Protein AF-A0A409VUC3-F1 (afdb_monomer_lite)

Structure (mmCIF, N/CA/C/O backbone):
data_AF-A0A409VUC3-F1
#
_entry.id   AF-A0A409VUC3-F1
#
loop_
_atom_site.group_PDB
_atom_site.id
_atom_site.type_symbol
_atom_site.label_atom_id
_atom_site.label_alt_id
_atom_site.label_comp_id
_atom_site.label_asym_id
_atom_site.label_entity_id
_atom_site.label_seq_id
_atom_site.pdbx_PDB_ins_code
_atom_site.Cartn_x
_atom_site.Cartn_y
_atom_site.Cartn_z
_atom_site.occupancy
_atom_site.B_iso_or_equiv
_atom_site.auth_seq_id
_atom_site.auth_comp_id
_atom_site.auth_asym_id
_atom_site.auth_atom_id
_atom_site.pdbx_PDB_model_num
ATOM 1 N N . MET A 1 1 ? 26.037 -13.472 -16.797 1.00 54.34 1 MET A N 1
ATOM 2 C CA . MET A 1 1 ? 25.655 -12.038 -16.886 1.00 54.34 1 MET A CA 1
ATOM 3 C C . MET A 1 1 ? 24.786 -11.543 -15.715 1.00 54.34 1 MET A C 1
ATOM 5 O O . MET A 1 1 ? 24.907 -10.388 -15.338 1.00 54.34 1 MET A O 1
ATOM 9 N N . VAL A 1 2 ? 23.912 -12.368 -15.113 1.00 54.53 2 VAL A N 1
ATOM 10 C CA . VAL A 1 2 ? 22.858 -11.891 -14.179 1.00 54.53 2 VAL A CA 1
ATOM 11 C C . VAL A 1 2 ? 23.370 -11.424 -12.802 1.00 54.53 2 VAL A C 1
ATOM 13 O O . VAL A 1 2 ? 22.769 -10.539 -12.194 1.00 54.53 2 VAL A O 1
ATOM 16 N N . THR A 1 3 ? 24.484 -11.974 -12.313 1.00 58.22 3 THR A N 1
ATOM 17 C CA . THR A 1 3 ? 25.079 -11.634 -11.003 1.00 58.22 3 THR A CA 1
ATOM 18 C C . THR A 1 3 ? 26.053 -10.454 -11.072 1.00 58.22 3 THR A C 1
ATOM 20 O O . THR A 1 3 ? 26.161 -9.680 -10.122 1.00 58.22 3 THR A O 1
ATOM 23 N N . SER A 1 4 ? 26.706 -10.258 -12.220 1.00 66.38 4 SER A N 1
ATOM 24 C CA . SER A 1 4 ? 27.734 -9.234 -12.447 1.00 66.38 4 SER A CA 1
ATOM 25 C C . SER A 1 4 ? 27.198 -7.806 -12.282 1.00 66.38 4 SER A C 1
ATOM 27 O O . SER A 1 4 ? 27.890 -6.935 -11.761 1.00 66.38 4 SER A O 1
ATOM 29 N N . ASN A 1 5 ? 25.942 -7.567 -12.672 1.00 65.19 5 ASN A N 1
ATOM 30 C CA . ASN A 1 5 ? 25.347 -6.225 -12.698 1.00 65.19 5 ASN A CA 1
ATOM 31 C C . ASN A 1 5 ? 25.160 -5.608 -11.307 1.00 65.19 5 ASN A C 1
ATOM 33 O O . ASN A 1 5 ? 25.128 -4.386 -11.192 1.00 65.19 5 ASN A O 1
ATOM 37 N N . LEU A 1 6 ? 25.042 -6.431 -10.260 1.00 73.38 6 LEU A N 1
ATOM 38 C CA . LEU A 1 6 ? 24.938 -5.926 -8.891 1.00 73.38 6 LEU A CA 1
ATOM 39 C C . LEU A 1 6 ? 26.272 -5.320 -8.431 1.00 73.38 6 LEU A C 1
ATOM 41 O O . LEU A 1 6 ? 26.293 -4.234 -7.859 1.00 73.38 6 LEU A O 1
ATOM 45 N N . HIS A 1 7 ? 27.379 -6.002 -8.729 1.00 81.38 7 HIS A N 1
ATOM 46 C CA . HIS A 1 7 ? 28.722 -5.603 -8.302 1.00 81.38 7 HIS A CA 1
ATOM 47 C C . HIS A 1 7 ? 29.383 -4.587 -9.245 1.00 81.38 7 HIS A C 1
ATOM 49 O O . HIS A 1 7 ? 30.308 -3.891 -8.842 1.00 81.38 7 HIS A O 1
ATOM 55 N N . ALA A 1 8 ? 28.883 -4.457 -10.477 1.00 87.69 8 ALA A N 1
ATOM 56 C CA . ALA A 1 8 ? 29.378 -3.520 -11.486 1.00 87.69 8 ALA A CA 1
ATOM 57 C C . ALA A 1 8 ? 28.377 -2.391 -11.812 1.00 87.69 8 ALA A C 1
ATOM 59 O O . ALA A 1 8 ? 28.415 -1.822 -12.905 1.00 87.69 8 ALA A O 1
ATOM 60 N N . SER A 1 9 ? 27.475 -2.050 -10.884 1.00 91.38 9 SER A N 1
ATOM 61 C CA . SER A 1 9 ? 26.418 -1.049 -11.106 1.00 91.38 9 SER A CA 1
ATOM 62 C C . SER A 1 9 ? 26.966 0.308 -11.573 1.00 91.38 9 SER A C 1
ATOM 64 O O . SER A 1 9 ? 26.416 0.912 -12.496 1.00 91.38 9 SER A O 1
ATOM 66 N N . TYR A 1 10 ? 28.091 0.758 -11.006 1.00 92.06 10 TYR A N 1
ATOM 67 C CA . TYR A 1 10 ? 28.770 1.993 -11.413 1.00 92.06 10 TYR A CA 1
ATOM 68 C C . TYR A 1 10 ? 29.261 1.938 -12.866 1.00 92.06 10 TYR A C 1
ATOM 70 O O . TYR A 1 10 ? 29.021 2.871 -13.630 1.00 92.06 10 TYR A O 1
ATOM 78 N N . ALA A 1 11 ? 29.888 0.831 -13.276 1.00 92.38 11 ALA A N 1
ATOM 79 C CA . ALA A 1 11 ? 30.391 0.654 -14.638 1.00 92.38 11 ALA A CA 1
ATOM 80 C C . ALA A 1 11 ? 29.248 0.615 -15.668 1.00 92.38 11 ALA A C 1
ATOM 82 O O . ALA A 1 11 ? 29.328 1.261 -16.711 1.00 92.38 11 ALA A O 1
ATOM 83 N N . PHE A 1 12 ? 28.142 -0.065 -15.344 1.00 90.88 12 PHE A N 1
ATOM 84 C CA . PHE A 1 12 ? 26.945 -0.088 -16.191 1.00 90.88 12 PHE A CA 1
ATOM 85 C C . PHE A 1 12 ? 26.339 1.306 -16.385 1.00 90.88 12 PHE A C 1
ATOM 87 O O . PHE A 1 12 ? 25.942 1.652 -17.496 1.00 90.88 12 PHE A O 1
ATOM 94 N N . LYS A 1 13 ? 26.299 2.128 -15.329 1.00 92.88 13 LYS A N 1
ATOM 95 C CA . LYS A 1 13 ? 25.816 3.516 -15.414 1.00 92.88 13 LYS A CA 1
ATOM 96 C C . LYS A 1 13 ? 26.782 4.436 -16.152 1.00 92.88 13 LYS A C 1
ATOM 98 O O . LYS A 1 13 ? 26.336 5.302 -16.901 1.00 92.88 13 LYS A O 1
ATOM 103 N N . ALA A 1 14 ? 28.088 4.225 -15.989 1.00 95.06 14 ALA A N 1
ATOM 104 C CA . ALA A 1 14 ? 29.117 4.954 -16.725 1.00 95.06 14 ALA A CA 1
ATOM 105 C C . ALA A 1 14 ? 29.062 4.683 -18.239 1.00 95.06 14 ALA A C 1
ATOM 107 O O . ALA A 1 14 ? 29.566 5.488 -19.021 1.00 95.06 14 ALA A O 1
ATOM 108 N N . TYR A 1 15 ? 28.410 3.594 -18.665 1.00 95.88 15 TYR A N 1
ATOM 109 C CA . TYR A 1 15 ? 28.262 3.224 -20.068 1.00 95.88 15 TYR A CA 1
ATOM 110 C C . TYR A 1 15 ? 26.785 3.200 -20.520 1.00 95.88 15 TYR A C 1
ATOM 112 O O . TYR A 1 15 ? 26.156 2.140 -20.558 1.00 95.88 15 TYR A O 1
ATOM 120 N N . PRO A 1 16 ? 26.210 4.339 -20.969 1.00 95.19 16 PRO A N 1
ATOM 121 C CA . PRO A 1 16 ? 24.797 4.448 -21.366 1.00 95.19 16 PRO A CA 1
ATOM 122 C C . PRO A 1 16 ? 24.330 3.445 -22.432 1.00 95.19 16 PRO A C 1
ATOM 124 O O . PRO A 1 16 ? 23.138 3.131 -22.528 1.00 95.19 16 PRO A O 1
ATOM 127 N N . SER A 1 17 ? 25.255 2.937 -23.252 1.00 96.31 17 SER A N 1
ATOM 128 C CA . SER A 1 17 ? 24.956 1.894 -24.235 1.00 96.31 17 SER A CA 1
ATOM 129 C C . SER A 1 17 ? 24.591 0.560 -23.573 1.00 96.31 17 SER A C 1
ATOM 131 O O . SER A 1 17 ? 23.724 -0.120 -24.110 1.00 96.31 17 SER A O 1
ATOM 133 N N . ALA A 1 18 ? 25.143 0.215 -22.402 1.00 95.56 18 ALA A N 1
ATOM 134 C CA . ALA A 1 18 ? 24.748 -0.988 -21.662 1.00 95.56 18 ALA A CA 1
ATOM 135 C C . ALA A 1 18 ? 23.299 -0.895 -21.163 1.00 95.56 18 ALA A C 1
ATOM 137 O O . ALA A 1 18 ? 22.519 -1.822 -21.367 1.00 95.56 18 ALA A O 1
ATOM 138 N N . LEU A 1 19 ? 22.896 0.245 -20.589 1.00 95.94 19 LEU A N 1
ATOM 139 C CA . LEU A 1 19 ? 21.501 0.470 -20.184 1.00 95.94 19 LEU A CA 1
ATOM 140 C C . LEU A 1 19 ? 20.554 0.427 -21.388 1.00 95.94 19 LEU A C 1
ATOM 142 O O . LEU A 1 19 ? 19.496 -0.194 -21.342 1.00 95.94 19 LEU A O 1
ATOM 146 N N . SER A 1 20 ? 20.963 1.035 -22.499 1.00 97.31 20 SER A N 1
ATOM 147 C CA . SER A 1 20 ? 20.192 1.008 -23.745 1.00 97.31 20 SER A CA 1
ATOM 148 C C . SER A 1 20 ? 20.077 -0.417 -24.310 1.00 97.31 20 SER A C 1
ATOM 150 O O . SER A 1 20 ? 19.017 -0.795 -24.802 1.00 97.31 20 SER A O 1
ATOM 152 N N . PHE A 1 21 ? 21.122 -1.241 -24.197 1.00 96.69 21 PHE A N 1
ATOM 153 C CA . PHE A 1 21 ? 21.089 -2.654 -24.578 1.00 96.69 21 PHE A CA 1
ATOM 154 C C . PHE A 1 21 ? 20.108 -3.455 -23.710 1.00 96.69 21 PHE A C 1
ATOM 156 O O . PHE A 1 21 ? 19.243 -4.145 -24.248 1.00 96.69 21 PHE A O 1
ATOM 163 N N . LEU A 1 22 ? 20.166 -3.298 -22.381 1.00 95.75 22 LEU A N 1
ATOM 164 C CA . LEU A 1 22 ? 19.219 -3.937 -21.461 1.00 95.75 22 LEU A CA 1
ATOM 165 C C . LEU A 1 22 ? 17.769 -3.516 -21.754 1.00 95.75 22 LEU A C 1
ATOM 167 O O . LEU A 1 22 ? 16.882 -4.364 -21.811 1.00 95.75 22 LEU A O 1
ATOM 171 N N . ALA A 1 23 ? 17.523 -2.227 -22.005 1.00 95.56 23 ALA A N 1
ATOM 172 C CA . ALA A 1 23 ? 16.190 -1.732 -22.346 1.00 95.56 23 ALA A CA 1
ATOM 173 C C . ALA A 1 23 ? 15.674 -2.310 -23.678 1.00 95.56 23 ALA A C 1
ATOM 175 O O . ALA A 1 23 ? 14.491 -2.624 -23.800 1.00 95.56 23 ALA A O 1
ATOM 176 N N . ALA A 1 24 ? 16.553 -2.490 -24.669 1.00 96.19 24 ALA A N 1
ATOM 177 C CA . ALA A 1 24 ? 16.203 -3.124 -25.939 1.00 96.19 24 ALA A CA 1
ATOM 178 C C . ALA A 1 24 ? 15.835 -4.605 -25.771 1.00 96.19 24 ALA A C 1
ATOM 180 O O . ALA A 1 24 ? 14.902 -5.073 -26.426 1.00 96.19 24 ALA A O 1
ATOM 181 N N . GLY A 1 25 ? 16.510 -5.315 -24.861 1.00 95.50 25 GLY A N 1
ATOM 182 C CA . GLY A 1 25 ? 16.260 -6.731 -24.585 1.00 95.50 25 GLY A CA 1
ATOM 183 C C . GLY A 1 25 ? 14.873 -7.033 -24.029 1.00 95.50 25 GLY A C 1
ATOM 184 O O . GLY A 1 25 ? 14.354 -8.130 -24.219 1.00 95.50 25 GLY A O 1
ATOM 185 N N . LEU A 1 26 ? 14.184 -6.029 -23.475 1.00 93.75 26 LEU A N 1
ATOM 186 C CA . LEU A 1 26 ? 12.770 -6.135 -23.099 1.00 93.75 26 LEU A CA 1
ATOM 187 C C . LEU A 1 26 ? 11.838 -6.419 -24.297 1.00 93.75 26 LEU A C 1
ATOM 189 O O . LEU A 1 26 ? 10.677 -6.770 -24.092 1.00 93.75 26 LEU A O 1
ATOM 193 N N . ARG A 1 27 ? 12.323 -6.278 -25.542 1.00 92.69 27 ARG A N 1
ATOM 194 C CA . ARG A 1 27 ? 11.595 -6.633 -26.773 1.00 92.69 27 ARG A CA 1
ATOM 195 C C . ARG A 1 27 ? 11.847 -8.052 -27.283 1.00 92.69 27 ARG A C 1
ATOM 197 O O . ARG A 1 27 ? 11.179 -8.424 -28.249 1.00 92.69 27 ARG A O 1
ATOM 204 N N . SER A 1 28 ? 12.783 -8.801 -26.698 1.00 93.81 28 SER A N 1
ATOM 205 C CA . SER A 1 28 ? 13.018 -10.193 -27.097 1.00 93.81 28 SER A CA 1
ATOM 206 C C . SER A 1 28 ? 11.728 -11.003 -26.949 1.00 93.81 28 SER A C 1
ATOM 208 O O . SER A 1 28 ? 10.957 -10.811 -26.003 1.00 93.81 28 SER A O 1
ATOM 210 N N . LYS A 1 29 ? 11.464 -11.903 -27.896 1.00 90.56 29 LYS A N 1
ATOM 211 C CA . LYS A 1 29 ? 10.357 -12.862 -27.789 1.00 90.56 29 LYS A CA 1
ATOM 212 C C . LYS A 1 29 ? 10.612 -13.857 -26.663 1.00 90.56 29 LYS A C 1
ATOM 214 O O . LYS A 1 29 ? 9.663 -14.347 -26.041 1.00 90.56 29 LYS A O 1
ATOM 219 N N . ASP A 1 30 ? 11.878 -14.109 -26.348 1.00 88.75 30 ASP A N 1
ATOM 220 C CA . ASP A 1 30 ? 12.257 -14.933 -25.220 1.00 88.75 30 ASP A CA 1
ATOM 221 C C . ASP A 1 30 ? 11.928 -14.271 -23.873 1.00 88.75 30 ASP A C 1
ATOM 223 O O . ASP A 1 30 ? 12.371 -13.168 -23.547 1.00 88.75 30 ASP A O 1
ATOM 227 N N . TRP A 1 31 ? 11.111 -14.949 -23.067 1.00 89.12 31 TRP A N 1
ATOM 228 C CA . TRP A 1 31 ? 10.723 -14.446 -21.753 1.00 89.12 31 TRP A CA 1
ATOM 229 C C . TRP A 1 31 ? 11.901 -14.481 -20.771 1.00 89.12 31 TRP A C 1
ATOM 231 O O . TRP A 1 31 ? 12.023 -13.563 -19.961 1.00 89.12 31 TRP A O 1
ATOM 241 N N . VAL A 1 32 ? 12.800 -15.470 -20.883 1.00 89.06 32 VAL A N 1
ATOM 242 C CA . VAL A 1 32 ? 13.985 -15.582 -20.018 1.00 89.06 32 VAL A CA 1
ATOM 243 C C . VAL A 1 32 ? 14.929 -14.409 -20.276 1.00 89.06 32 VAL A C 1
ATOM 245 O O . VAL A 1 32 ? 15.356 -13.746 -19.327 1.00 89.06 32 VAL A O 1
ATOM 248 N N . CYS A 1 33 ? 15.185 -14.081 -21.546 1.00 92.38 33 CYS A N 1
ATOM 249 C CA . CYS A 1 33 ? 15.926 -12.888 -21.948 1.00 92.38 33 CYS A CA 1
ATOM 250 C C . CYS A 1 33 ? 15.285 -11.605 -21.395 1.00 92.38 33 CYS A C 1
ATOM 252 O O . CYS A 1 33 ? 15.960 -10.825 -20.720 1.00 92.38 33 CYS A O 1
ATOM 254 N N . ARG A 1 34 ? 13.967 -11.415 -21.573 1.00 92.62 34 ARG A N 1
ATOM 255 C CA . ARG A 1 34 ? 13.245 -10.240 -21.043 1.00 92.62 34 ARG A CA 1
ATOM 256 C C . ARG A 1 34 ? 13.384 -10.099 -19.531 1.00 92.62 34 ARG A C 1
ATOM 258 O O . ARG A 1 34 ? 13.723 -9.019 -19.048 1.00 92.62 34 ARG A O 1
ATOM 265 N N . CYS A 1 35 ? 13.154 -11.176 -18.784 1.00 88.50 35 CYS A N 1
ATOM 266 C CA . CYS A 1 35 ? 13.298 -11.186 -17.331 1.00 88.50 35 CYS A CA 1
ATOM 267 C C . CYS A 1 35 ? 14.744 -10.916 -16.907 1.00 88.50 35 CYS A C 1
ATOM 269 O O . CYS A 1 35 ? 14.975 -10.170 -15.958 1.00 88.50 35 CYS A O 1
ATOM 271 N N . THR A 1 36 ? 15.720 -11.461 -17.633 1.00 92.62 36 THR A N 1
ATOM 272 C CA . THR A 1 36 ? 17.145 -11.231 -17.376 1.00 92.62 36 THR A CA 1
ATOM 273 C C . THR A 1 36 ? 17.523 -9.770 -17.586 1.00 92.62 36 THR A C 1
ATOM 275 O O . THR A 1 36 ? 18.160 -9.172 -16.718 1.00 92.62 36 THR A O 1
ATOM 278 N N . CYS A 1 37 ? 17.091 -9.171 -18.696 1.00 94.12 37 CYS A N 1
ATOM 279 C CA . CYS A 1 37 ? 17.312 -7.761 -18.985 1.00 94.12 37 CYS A CA 1
ATOM 280 C C . CYS A 1 37 ? 16.623 -6.858 -17.959 1.00 94.12 37 CYS A C 1
ATOM 282 O O . CYS A 1 37 ? 17.274 -5.961 -17.426 1.00 94.12 37 CYS A O 1
ATOM 284 N N . LEU A 1 38 ? 15.357 -7.127 -17.618 1.00 92.88 38 LEU A N 1
ATOM 285 C CA . LEU A 1 38 ? 14.610 -6.376 -16.605 1.00 92.88 38 LEU A CA 1
ATOM 286 C C . LEU A 1 38 ? 15.283 -6.457 -15.234 1.00 92.88 38 LEU A C 1
ATOM 288 O O . LEU A 1 38 ? 15.498 -5.441 -14.582 1.00 92.88 38 LEU A O 1
ATOM 292 N N . ALA A 1 39 ? 15.661 -7.657 -14.802 1.00 91.31 39 ALA A N 1
ATOM 293 C CA . ALA A 1 39 ? 16.307 -7.852 -13.515 1.00 91.31 39 ALA A CA 1
ATOM 294 C C . ALA A 1 39 ? 17.723 -7.254 -13.497 1.00 91.31 39 ALA A C 1
ATOM 296 O O . ALA A 1 39 ? 18.156 -6.727 -12.476 1.00 91.31 39 ALA A O 1
ATOM 297 N N . GLY A 1 40 ? 18.445 -7.297 -14.621 1.00 92.94 40 GLY A N 1
ATOM 298 C CA . GLY A 1 40 ? 19.701 -6.575 -14.802 1.00 92.94 40 GLY A CA 1
ATOM 299 C C . GLY A 1 40 ? 19.513 -5.071 -14.623 1.00 92.94 40 GLY A C 1
ATOM 300 O O . GLY A 1 40 ? 20.281 -4.459 -13.890 1.00 92.94 40 GLY A O 1
ATOM 301 N N . PHE A 1 41 ? 18.452 -4.520 -15.217 1.00 90.44 41 PHE A N 1
ATOM 302 C CA . PHE A 1 41 ? 18.079 -3.111 -15.120 1.00 90.44 41 PHE A CA 1
ATOM 303 C C . PHE A 1 41 ? 17.740 -2.704 -13.681 1.00 90.44 41 PHE A C 1
ATOM 305 O O . PHE A 1 41 ? 18.314 -1.754 -13.161 1.00 90.44 41 PHE A O 1
ATOM 312 N N . ILE A 1 42 ? 16.874 -3.467 -13.005 1.00 92.25 42 ILE A N 1
ATOM 313 C CA . ILE A 1 42 ? 16.493 -3.235 -11.603 1.00 92.25 42 ILE A CA 1
ATOM 314 C C . ILE A 1 42 ? 17.709 -3.356 -10.677 1.00 92.25 42 ILE A C 1
ATOM 316 O O . ILE A 1 42 ? 17.855 -2.589 -9.738 1.00 92.25 42 ILE A O 1
ATOM 320 N N . ARG A 1 43 ? 18.632 -4.296 -10.902 1.00 93.31 43 ARG A N 1
ATOM 321 C CA . ARG A 1 43 ? 19.811 -4.429 -10.025 1.00 93.31 43 ARG A CA 1
ATOM 322 C C . ARG A 1 43 ? 20.802 -3.276 -10.170 1.00 93.31 43 ARG A C 1
ATOM 324 O O . ARG A 1 43 ? 21.498 -2.988 -9.200 1.00 93.31 43 ARG A O 1
ATOM 331 N N . THR A 1 44 ? 20.853 -2.605 -11.321 1.00 94.56 44 THR A N 1
ATOM 332 C CA . THR A 1 44 ? 21.767 -1.474 -11.542 1.00 94.56 44 THR A CA 1
ATOM 333 C C . THR A 1 44 ? 21.508 -0.300 -10.593 1.00 94.56 44 THR A C 1
ATOM 335 O O . THR A 1 44 ? 22.456 0.392 -10.226 1.00 94.56 44 THR A O 1
ATOM 338 N N . PHE A 1 45 ? 20.265 -0.103 -10.150 1.00 94.56 45 PHE A N 1
ATOM 339 C CA . PHE A 1 45 ? 19.887 1.022 -9.285 1.00 94.56 45 PHE A CA 1
ATOM 340 C C . PHE A 1 45 ? 19.820 0.659 -7.798 1.00 94.56 45 PHE A C 1
ATOM 342 O O . PHE A 1 45 ? 19.671 1.539 -6.959 1.00 94.56 45 PHE A O 1
ATOM 349 N N . ARG A 1 46 ? 20.028 -0.615 -7.437 1.00 92.88 46 ARG A N 1
ATOM 350 C CA . ARG A 1 46 ? 19.819 -1.101 -6.064 1.00 92.88 46 ARG A CA 1
ATOM 351 C C . ARG A 1 46 ? 20.661 -0.383 -5.007 1.00 92.88 46 ARG A C 1
ATOM 353 O O . ARG A 1 46 ? 20.199 -0.246 -3.887 1.00 92.88 46 ARG A O 1
ATOM 360 N N . MET A 1 47 ? 21.885 0.023 -5.345 1.00 91.69 47 MET A N 1
ATOM 361 C CA . MET A 1 47 ? 22.814 0.645 -4.388 1.00 91.69 47 MET A CA 1
ATOM 362 C C . MET A 1 47 ? 22.543 2.135 -4.140 1.00 91.69 47 MET A C 1
ATOM 364 O O . MET A 1 47 ? 23.065 2.676 -3.175 1.00 91.69 47 MET A O 1
ATOM 368 N N . GLU A 1 48 ? 21.789 2.794 -5.021 1.00 93.69 48 GLU A N 1
ATOM 369 C CA . GLU A 1 48 ? 21.394 4.209 -4.882 1.00 93.69 48 GLU A CA 1
ATOM 370 C C . GLU A 1 48 ? 19.936 4.353 -4.461 1.00 93.69 48 GLU A C 1
ATOM 372 O O . GLU A 1 48 ? 19.512 5.435 -4.081 1.00 93.69 48 GLU A O 1
ATOM 377 N N . ALA A 1 49 ? 19.181 3.262 -4.559 1.00 93.75 49 ALA A N 1
ATOM 378 C CA . ALA A 1 49 ? 17.787 3.228 -4.204 1.00 93.75 49 ALA A CA 1
ATOM 379 C C . ALA A 1 49 ? 17.585 3.577 -2.734 1.00 93.75 49 ALA A C 1
ATOM 381 O O . ALA A 1 49 ? 18.200 2.975 -1.850 1.00 93.75 49 ALA A O 1
ATOM 382 N N . GLU A 1 50 ? 16.648 4.480 -2.495 1.00 94.12 50 GLU A N 1
ATOM 383 C CA . GLU A 1 50 ? 16.095 4.679 -1.168 1.00 94.12 50 GLU A CA 1
ATOM 384 C C . GLU A 1 50 ? 15.337 3.419 -0.736 1.00 94.12 50 GLU A C 1
ATOM 386 O O . GLU A 1 50 ? 14.776 2.680 -1.562 1.00 94.12 50 GLU A O 1
ATOM 391 N N . GLU A 1 51 ? 15.332 3.161 0.572 1.00 89.00 51 GLU A N 1
ATOM 392 C CA . GLU A 1 51 ? 14.459 2.136 1.129 1.00 89.00 51 GLU A CA 1
ATOM 393 C C . GLU A 1 51 ? 13.003 2.506 0.847 1.00 89.00 51 GLU A C 1
ATOM 395 O O . GLU A 1 51 ? 12.610 3.675 0.885 1.00 89.00 51 GLU A O 1
ATOM 400 N N . ASP A 1 52 ? 12.205 1.489 0.531 1.00 81.88 52 ASP A N 1
ATOM 401 C CA . ASP A 1 52 ? 10.783 1.697 0.318 1.00 81.88 52 ASP A CA 1
ATOM 402 C C . ASP A 1 52 ? 10.167 2.251 1.606 1.00 81.88 52 ASP A C 1
ATOM 404 O O . ASP A 1 52 ? 10.408 1.720 2.696 1.00 81.88 52 ASP A O 1
ATOM 408 N N . GLN A 1 53 ? 9.401 3.336 1.500 1.00 78.12 53 GLN A N 1
ATOM 409 C CA . GLN A 1 53 ? 8.798 3.959 2.672 1.00 78.12 53 GLN A CA 1
ATOM 410 C C . GLN A 1 53 ? 7.568 3.155 3.081 1.00 78.12 53 GLN A C 1
ATOM 412 O O . GLN A 1 53 ? 6.431 3.507 2.788 1.00 78.12 53 GLN A O 1
ATOM 417 N N . VAL A 1 54 ? 7.811 2.052 3.787 1.00 71.00 54 VAL A N 1
ATOM 418 C CA . VAL A 1 54 ? 6.744 1.199 4.326 1.00 71.00 54 VAL A CA 1
ATOM 419 C C . VAL A 1 54 ? 6.031 1.891 5.493 1.00 71.00 54 VAL A C 1
ATOM 421 O O . VAL A 1 54 ? 4.875 1.598 5.790 1.00 71.00 54 VAL A O 1
ATOM 424 N N . ASN A 1 55 ? 6.715 2.822 6.167 1.00 71.31 55 ASN A N 1
ATOM 425 C CA . ASN A 1 55 ? 6.186 3.519 7.330 1.00 71.31 55 ASN A CA 1
ATOM 426 C C . ASN A 1 55 ? 5.577 4.864 6.931 1.00 71.31 55 ASN A C 1
ATOM 428 O O . ASN A 1 55 ? 6.180 5.924 7.080 1.00 71.31 55 ASN A O 1
ATOM 432 N N . TRP A 1 56 ? 4.368 4.794 6.397 1.00 73.56 56 TRP A N 1
ATOM 433 C CA . TRP A 1 56 ? 3.577 5.966 6.073 1.00 73.56 56 TRP A CA 1
ATOM 434 C C . TRP A 1 56 ? 3.172 6.730 7.349 1.00 73.56 56 TRP A C 1
ATOM 436 O O . TRP A 1 56 ? 2.459 6.194 8.206 1.00 73.56 56 TRP A O 1
ATOM 446 N N . ASP A 1 57 ? 3.620 7.987 7.498 1.00 81.31 57 ASP A N 1
ATOM 447 C CA . ASP A 1 57 ? 3.202 8.830 8.624 1.00 81.31 57 ASP A CA 1
ATOM 448 C C . ASP A 1 57 ? 1.806 9.410 8.399 1.00 81.31 57 ASP A C 1
ATOM 450 O O . ASP A 1 57 ? 1.598 10.535 7.939 1.00 81.31 57 ASP A O 1
ATOM 454 N N . MET A 1 58 ? 0.831 8.616 8.815 1.00 77.38 58 MET A N 1
ATOM 455 C CA . MET A 1 58 ? -0.581 8.950 8.779 1.00 77.38 58 MET A CA 1
ATOM 456 C C . MET A 1 58 ? -0.916 10.317 9.405 1.00 77.38 58 MET A C 1
ATOM 458 O O . MET A 1 58 ? -1.868 10.950 8.953 1.00 77.38 58 MET A O 1
ATOM 462 N N . ARG A 1 59 ? -0.183 10.809 10.419 1.00 79.06 59 ARG A N 1
ATOM 463 C CA . ARG A 1 59 ? -0.495 12.118 11.030 1.00 79.06 59 ARG A CA 1
ATOM 464 C C . ARG A 1 59 ? -0.216 13.256 10.080 1.00 79.06 59 ARG A C 1
ATOM 466 O O . ARG A 1 59 ? -1.098 14.081 9.853 1.00 79.06 59 ARG A O 1
ATOM 473 N N . THR A 1 60 ? 0.991 13.264 9.530 1.00 83.19 60 THR A N 1
ATOM 474 C CA . THR A 1 60 ? 1.400 14.258 8.549 1.00 83.19 60 THR A CA 1
ATOM 475 C C . THR A 1 60 ? 0.443 14.230 7.361 1.00 83.19 60 THR A C 1
ATOM 477 O O . THR A 1 60 ? -0.055 15.277 6.963 1.00 83.19 60 THR A O 1
ATOM 480 N N . SER A 1 61 ? 0.048 13.047 6.881 1.00 82.62 61 SER A N 1
ATOM 481 C CA . SER A 1 61 ? -0.917 12.938 5.779 1.00 82.62 61 SER A CA 1
ATOM 482 C C . SER A 1 61 ? -2.312 13.461 6.119 1.00 82.62 61 SER A C 1
ATOM 484 O O . SER A 1 61 ? -2.902 14.166 5.303 1.00 82.62 61 SER A O 1
ATOM 486 N N . VAL A 1 62 ? -2.851 13.164 7.309 1.00 82.38 62 VAL A N 1
ATOM 487 C CA . VAL A 1 62 ? -4.150 13.712 7.744 1.00 82.38 62 VAL A CA 1
ATOM 488 C C . VAL A 1 62 ? -4.077 15.232 7.876 1.00 82.38 62 VAL A C 1
ATOM 490 O O . VAL A 1 62 ? -4.980 15.916 7.397 1.00 82.38 62 VAL A O 1
ATOM 493 N N . ALA A 1 63 ? -3.020 15.761 8.497 1.00 83.25 63 ALA A N 1
ATOM 494 C CA . ALA A 1 63 ? -2.841 17.196 8.697 1.00 83.25 63 ALA A CA 1
ATOM 495 C C . ALA A 1 63 ? -2.712 17.938 7.358 1.00 83.25 63 ALA A C 1
ATOM 497 O O . ALA A 1 63 ? -3.435 18.906 7.125 1.00 83.25 63 ALA A O 1
ATOM 498 N N . THR A 1 64 ? -1.875 17.439 6.444 1.00 83.56 64 THR A N 1
ATOM 499 C CA . THR A 1 64 ? -1.722 17.989 5.088 1.00 83.56 64 THR A CA 1
ATOM 500 C C . THR A 1 64 ? -3.038 17.928 4.315 1.00 83.56 64 THR A C 1
ATOM 502 O O . THR A 1 64 ? -3.465 18.931 3.743 1.00 83.56 64 THR A O 1
ATOM 505 N N . HIS A 1 65 ? -3.742 16.792 4.358 1.00 83.00 65 HIS A N 1
ATOM 506 C CA . HIS A 1 65 ? -5.036 16.637 3.693 1.00 83.00 65 HIS A CA 1
ATOM 507 C C . HIS A 1 65 ? -6.089 17.622 4.223 1.00 83.00 65 HIS A C 1
ATOM 509 O O . HIS A 1 65 ? -6.833 18.212 3.439 1.00 83.00 65 HIS A O 1
ATOM 515 N N . GLN A 1 66 ? -6.149 17.823 5.542 1.00 82.88 66 GLN A N 1
ATOM 516 C CA . GLN A 1 66 ? -7.086 18.758 6.171 1.00 82.88 66 GLN A CA 1
ATOM 517 C C . GLN A 1 66 ? -6.740 20.224 5.887 1.00 82.88 66 GLN A C 1
ATOM 519 O O . GLN A 1 66 ? -7.651 21.031 5.718 1.00 82.88 66 GLN A O 1
ATOM 524 N N . ALA A 1 67 ? -5.453 20.570 5.831 1.00 85.56 67 ALA A N 1
ATOM 525 C CA . ALA A 1 67 ? -5.004 21.941 5.613 1.00 85.56 67 ALA A CA 1
ATOM 526 C C . ALA A 1 67 ? -5.138 22.384 4.149 1.00 85.56 67 ALA A C 1
ATOM 528 O O . ALA A 1 67 ? -5.573 23.502 3.880 1.00 85.56 67 ALA A O 1
ATOM 529 N N . SER A 1 68 ? -4.757 21.523 3.202 1.00 84.38 68 SER A N 1
ATOM 530 C CA . SER A 1 68 ? -4.660 21.886 1.783 1.00 84.38 68 SER A CA 1
ATOM 531 C C . SER A 1 68 ? -5.877 21.474 0.955 1.00 84.38 68 SER A C 1
ATOM 533 O O . SER A 1 68 ? -6.113 22.052 -0.107 1.00 84.38 68 SER A O 1
ATOM 535 N N . GLY A 1 69 ? -6.663 20.499 1.424 1.00 88.12 69 GLY A N 1
ATOM 536 C CA . GLY A 1 69 ? -7.701 19.862 0.614 1.00 88.12 69 GLY A CA 1
ATOM 537 C C . GLY A 1 69 ? -7.124 19.094 -0.583 1.00 88.12 69 GLY A C 1
ATOM 538 O O . GLY A 1 69 ? -5.916 19.058 -0.809 1.00 88.12 69 GLY A O 1
ATOM 539 N N . VAL A 1 70 ? -7.993 18.447 -1.364 1.00 90.19 70 VAL A N 1
ATOM 540 C CA . VAL A 1 70 ? -7.584 17.729 -2.585 1.00 90.19 70 VAL A CA 1
ATOM 541 C C . VAL A 1 70 ? -7.691 18.672 -3.787 1.00 90.19 70 VAL A C 1
ATOM 543 O O . VAL A 1 70 ? -8.792 19.163 -4.042 1.00 90.19 70 VAL A O 1
ATOM 546 N N . PRO A 1 71 ? -6.615 18.889 -4.566 1.00 94.25 71 PRO A N 1
ATOM 547 C CA . PRO A 1 71 ? -6.677 19.657 -5.808 1.00 94.25 71 PRO A CA 1
ATOM 548 C C . PRO A 1 71 ? -7.776 19.164 -6.766 1.00 94.25 71 PRO A C 1
ATOM 550 O O . PRO A 1 71 ? -7.973 17.958 -6.927 1.00 94.25 71 PRO A O 1
ATOM 553 N N . ASP A 1 72 ? -8.459 20.080 -7.459 1.00 95.44 72 ASP A N 1
ATOM 554 C CA . ASP A 1 72 ? -9.636 19.774 -8.293 1.00 95.44 72 ASP A CA 1
ATOM 555 C C . ASP A 1 72 ? -9.392 18.697 -9.361 1.00 95.44 72 ASP A C 1
ATOM 557 O O . ASP A 1 72 ? -10.275 17.891 -9.670 1.00 95.44 72 ASP A O 1
ATOM 561 N N . HIS A 1 73 ? -8.210 18.673 -9.982 1.00 95.56 73 HIS A N 1
ATOM 562 C CA . HIS A 1 73 ? -7.890 17.661 -10.991 1.00 95.56 73 HIS A CA 1
ATOM 563 C C . HIS A 1 73 ? -7.684 16.279 -10.368 1.00 95.56 73 HIS A C 1
ATOM 565 O O . HIS A 1 73 ? -8.183 15.306 -10.932 1.00 95.56 73 HIS A O 1
ATOM 571 N N . LEU A 1 74 ? -7.048 16.189 -9.197 1.00 94.56 74 LEU A N 1
ATOM 572 C CA . LEU A 1 74 ? -6.925 14.935 -8.451 1.00 94.56 74 LEU A CA 1
ATOM 573 C C . LEU A 1 74 ? -8.288 14.471 -7.939 1.00 94.56 74 LEU A C 1
ATOM 575 O O . LEU A 1 74 ? -8.623 13.302 -8.091 1.00 94.56 74 LEU A O 1
ATOM 579 N N . SER A 1 75 ? -9.119 15.388 -7.437 1.00 93.69 75 SER A N 1
ATOM 580 C CA . SER A 1 75 ? -10.492 15.096 -7.014 1.00 93.69 75 SER A CA 1
ATOM 581 C C . SER A 1 75 ? -11.318 14.502 -8.161 1.00 93.69 75 SER A C 1
ATOM 583 O O . SER A 1 75 ? -11.941 13.451 -8.008 1.00 93.69 75 SER A O 1
ATOM 585 N N . ARG A 1 76 ? -11.242 15.082 -9.367 1.00 95.69 76 ARG A N 1
ATOM 586 C CA . ARG A 1 76 ? -11.889 14.510 -10.562 1.00 95.69 76 ARG A CA 1
ATOM 587 C C . ARG A 1 76 ? -11.365 13.117 -10.912 1.00 95.69 76 ARG A C 1
ATOM 589 O O . ARG A 1 76 ? -12.168 12.256 -11.263 1.00 95.69 76 ARG A O 1
ATOM 596 N N . LEU A 1 77 ? -10.055 12.881 -10.811 1.00 94.19 77 LEU A N 1
ATOM 597 C CA . LEU A 1 77 ? -9.463 11.560 -11.049 1.00 94.19 77 LEU A CA 1
ATOM 598 C C . LEU A 1 77 ? -9.920 10.535 -10.003 1.00 94.19 77 LEU A C 1
ATOM 600 O O . LEU A 1 77 ? -10.290 9.422 -10.370 1.00 94.19 77 LEU A O 1
ATOM 604 N N . MET A 1 78 ? -9.976 10.919 -8.726 1.00 92.69 78 MET A N 1
ATOM 605 C CA . MET A 1 78 ? -10.506 10.080 -7.647 1.00 92.69 78 MET A CA 1
ATOM 606 C C . MET A 1 78 ? -11.976 9.732 -7.883 1.00 92.69 78 MET A C 1
ATOM 608 O O . MET A 1 78 ? -12.368 8.574 -7.754 1.00 92.69 78 MET A O 1
ATOM 612 N N . MET A 1 79 ? -12.788 10.714 -8.276 1.00 93.50 79 MET A N 1
ATOM 613 C CA . MET A 1 79 ? -14.199 10.493 -8.592 1.00 93.50 79 MET A CA 1
ATOM 614 C C . MET A 1 79 ? -14.377 9.577 -9.80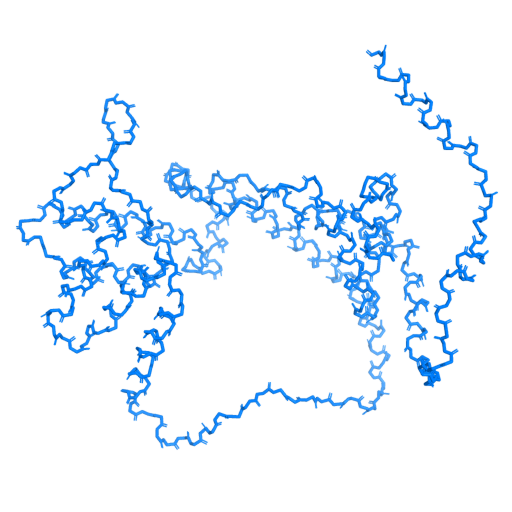6 1.00 93.50 79 MET A C 1
ATOM 616 O O . MET A 1 79 ? -15.248 8.711 -9.785 1.00 93.50 79 MET A O 1
ATOM 620 N N . ALA A 1 80 ? -13.533 9.717 -10.833 1.00 94.25 80 ALA A N 1
ATOM 621 C CA . ALA A 1 80 ? -13.548 8.849 -12.008 1.00 94.25 80 ALA A CA 1
ATOM 622 C C . ALA A 1 80 ? -13.107 7.407 -11.694 1.00 94.25 80 ALA A C 1
ATOM 624 O O . ALA A 1 80 ? -13.664 6.461 -12.249 1.00 94.25 80 ALA A O 1
ATOM 625 N N . TYR A 1 81 ? -12.127 7.224 -10.804 1.00 91.19 81 TYR A N 1
ATOM 626 C CA . TYR A 1 81 ? -11.667 5.902 -10.363 1.00 91.19 81 TYR A CA 1
ATOM 627 C C . TYR A 1 81 ? -12.677 5.209 -9.430 1.00 91.19 81 TYR A C 1
ATOM 629 O O . TYR A 1 81 ? -12.869 3.988 -9.484 1.00 91.19 81 TYR A O 1
ATOM 637 N N . GLY A 1 82 ? -13.364 6.008 -8.615 1.00 92.31 82 GLY A N 1
ATOM 638 C CA . GLY A 1 82 ? -14.285 5.588 -7.570 1.00 92.31 82 GLY A CA 1
ATOM 639 C C . GLY A 1 82 ? -13.703 5.954 -6.203 1.00 92.31 82 GLY A C 1
ATOM 640 O O . GLY A 1 82 ? -12.736 5.321 -5.785 1.00 92.31 82 GLY A O 1
ATOM 641 N N . PRO A 1 83 ? -14.287 6.918 -5.467 1.00 85.06 83 PRO A N 1
ATOM 642 C CA . PRO A 1 83 ? -13.658 7.496 -4.276 1.00 85.06 83 PRO A CA 1
ATOM 643 C C . PRO A 1 83 ? -13.396 6.461 -3.176 1.00 85.06 83 PRO A C 1
ATOM 645 O O . PRO A 1 83 ? -12.383 6.528 -2.495 1.00 85.06 83 PRO A O 1
ATOM 648 N N . ILE A 1 84 ? -14.266 5.456 -3.058 1.00 83.31 84 ILE A N 1
ATOM 649 C CA . ILE A 1 84 ? -14.169 4.368 -2.072 1.00 83.31 84 ILE A CA 1
ATOM 650 C C . ILE A 1 84 ? -12.999 3.410 -2.371 1.00 83.31 84 ILE A C 1
ATOM 652 O O . ILE A 1 84 ? -12.621 2.617 -1.520 1.00 83.31 84 ILE A O 1
ATOM 656 N N . LYS A 1 85 ? -12.432 3.462 -3.583 1.00 83.38 85 LYS A N 1
ATOM 657 C CA . LYS A 1 85 ? -11.261 2.669 -3.982 1.00 83.38 85 LYS A CA 1
ATOM 658 C C . LYS A 1 85 ? -9.938 3.400 -3.738 1.00 83.38 85 LYS A C 1
ATOM 660 O O . LYS A 1 85 ? -8.890 2.828 -4.014 1.00 83.38 85 LYS A O 1
ATOM 665 N N . CYS A 1 86 ? -9.978 4.662 -3.312 1.00 86.06 86 CYS A N 1
ATOM 666 C CA . CYS A 1 86 ? -8.784 5.452 -3.037 1.00 86.06 86 CYS A CA 1
ATOM 667 C C . CYS A 1 86 ? -8.376 5.294 -1.569 1.00 86.06 86 CYS A C 1
ATOM 669 O O . CYS A 1 86 ? -9.206 5.506 -0.687 1.00 86.06 86 CYS A O 1
ATOM 671 N N . ASP A 1 87 ? -7.094 5.066 -1.289 1.00 81.31 87 ASP A N 1
ATOM 672 C CA . ASP A 1 87 ? -6.590 4.956 0.093 1.00 81.31 87 ASP A CA 1
ATOM 673 C C . ASP A 1 87 ? -6.753 6.260 0.892 1.00 81.31 87 ASP A C 1
ATOM 675 O O . ASP A 1 87 ? -6.963 6.237 2.105 1.00 81.31 87 ASP A O 1
ATOM 679 N N . ILE A 1 88 ? -6.793 7.409 0.202 1.00 82.44 88 ILE A N 1
ATOM 680 C CA . ILE A 1 88 ? -7.201 8.701 0.783 1.00 82.44 88 ILE A CA 1
ATOM 681 C C . ILE A 1 88 ? -8.584 8.622 1.440 1.00 82.44 88 ILE A C 1
ATOM 683 O O . ILE A 1 88 ? -8.835 9.287 2.439 1.00 82.44 88 ILE A O 1
ATOM 687 N N . TYR A 1 89 ? -9.504 7.805 0.930 1.00 81.62 89 TYR A N 1
ATOM 688 C CA . TYR A 1 89 ? -10.787 7.612 1.597 1.00 81.62 89 TYR A CA 1
ATOM 689 C C . TYR A 1 89 ? -10.630 6.819 2.901 1.00 81.62 89 TYR A C 1
ATOM 691 O O . TYR A 1 89 ? -11.328 7.099 3.876 1.00 81.62 89 TYR A O 1
ATOM 699 N N . GLY A 1 90 ? -9.657 5.908 2.975 1.00 79.50 90 GLY A N 1
ATOM 700 C CA . GLY A 1 90 ? -9.258 5.257 4.222 1.00 79.50 90 GLY A CA 1
ATOM 701 C C . GLY A 1 90 ? -8.828 6.259 5.298 1.00 79.50 90 GLY A C 1
ATOM 702 O O . GLY A 1 90 ? -9.219 6.108 6.457 1.00 79.50 90 GLY A O 1
ATOM 703 N N . LEU A 1 91 ? -8.149 7.353 4.924 1.00 80.56 91 LEU A N 1
ATOM 704 C CA . LEU A 1 91 ? -7.813 8.431 5.866 1.00 80.56 91 LEU A CA 1
ATOM 705 C C . LEU A 1 91 ? -9.045 9.055 6.532 1.00 80.56 91 LEU A C 1
ATOM 707 O O . LEU A 1 91 ? -8.994 9.422 7.705 1.00 80.56 91 LEU A O 1
ATOM 711 N N . SER A 1 92 ? -10.174 9.139 5.824 1.00 82.12 92 SER A N 1
ATOM 712 C CA . SER A 1 92 ? -11.409 9.703 6.386 1.00 82.12 92 SER A CA 1
ATOM 713 C C . SER A 1 92 ? -11.987 8.870 7.538 1.00 82.12 92 SER A C 1
ATOM 715 O O . SER A 1 92 ? -12.728 9.393 8.372 1.00 82.12 92 SER A O 1
ATOM 717 N N . CYS A 1 93 ? -11.606 7.593 7.646 1.00 84.12 93 CYS A N 1
ATOM 718 C CA . CYS A 1 93 ? -12.049 6.729 8.736 1.00 84.12 93 CYS A CA 1
ATOM 719 C C . CYS A 1 93 ? -11.327 7.033 10.057 1.00 84.12 93 CYS A C 1
ATOM 721 O O . CYS A 1 93 ? -11.860 6.704 11.116 1.00 84.12 93 CYS A O 1
ATOM 723 N N . ILE A 1 94 ? -10.152 7.678 10.037 1.00 83.62 94 ILE A N 1
ATOM 724 C CA . ILE A 1 94 ? -9.377 7.946 11.261 1.00 83.62 94 ILE A CA 1
ATOM 725 C C . ILE A 1 94 ? -10.089 8.964 12.157 1.00 83.62 94 ILE A C 1
ATOM 727 O O . ILE A 1 94 ? -10.304 8.643 13.329 1.00 83.62 94 ILE A O 1
ATOM 731 N N . PRO A 1 95 ? -10.528 10.148 11.667 1.00 84.50 95 PRO A N 1
ATOM 732 C CA . PRO A 1 95 ? -11.286 11.072 12.504 1.00 84.50 95 PRO A CA 1
ATOM 733 C C . PRO A 1 95 ? -12.599 10.465 13.006 1.00 84.50 95 PRO A C 1
ATOM 735 O O . PRO A 1 95 ? -13.016 10.760 14.124 1.00 84.50 95 PRO A O 1
ATOM 738 N N . GLU A 1 96 ? -13.253 9.604 12.215 1.00 89.62 96 GLU A N 1
ATOM 739 C CA . GLU A 1 96 ? -14.452 8.882 12.660 1.00 89.62 96 GLU A CA 1
ATOM 740 C C . GLU A 1 96 ? -14.149 7.904 13.797 1.00 89.62 96 GLU A C 1
ATOM 742 O O . GLU A 1 96 ? -14.902 7.854 14.770 1.00 89.62 96 GLU A O 1
ATOM 747 N N . SER A 1 97 ? -13.039 7.171 13.698 1.00 88.25 97 SER A N 1
ATOM 748 C CA . SER A 1 97 ? -12.551 6.264 14.737 1.00 88.25 97 SER A CA 1
ATOM 749 C C . SER A 1 97 ? -12.261 7.041 16.027 1.00 88.25 97 SER A C 1
ATOM 751 O O . SER A 1 97 ? -12.841 6.748 17.075 1.00 88.25 97 SER A O 1
ATOM 753 N N . GLN A 1 98 ? -11.474 8.125 15.935 1.00 87.25 98 GLN A N 1
ATOM 754 C CA . GLN A 1 98 ? -11.169 9.053 17.039 1.00 87.25 98 GLN A CA 1
ATOM 755 C C . GLN A 1 98 ? -12.420 9.640 17.688 1.00 87.25 98 GLN A C 1
ATOM 757 O O . GLN A 1 98 ? -12.500 9.746 18.913 1.00 87.25 98 GLN A O 1
ATOM 762 N N . ARG A 1 99 ? -13.408 10.026 16.879 1.00 90.88 99 ARG A N 1
ATOM 763 C CA . ARG A 1 99 ? -14.688 10.531 17.373 1.00 90.88 99 ARG A CA 1
ATOM 764 C C . ARG A 1 99 ? -15.450 9.450 18.131 1.00 90.88 99 ARG A C 1
ATOM 766 O O . ARG A 1 99 ? -15.931 9.738 19.216 1.00 90.88 99 ARG A O 1
ATOM 773 N N . ALA A 1 100 ? -15.512 8.222 17.612 1.00 93.62 100 ALA A N 1
ATOM 774 C CA . ALA A 1 100 ? -16.216 7.120 18.266 1.00 93.62 100 ALA A CA 1
ATOM 775 C C . ALA A 1 100 ? -15.658 6.825 19.669 1.00 93.62 100 ALA A C 1
ATOM 777 O O . ALA A 1 100 ? -16.432 6.675 20.613 1.00 93.62 100 ALA A O 1
ATOM 778 N N . ILE A 1 101 ? -14.330 6.814 19.832 1.00 91.75 101 ILE A N 1
ATOM 779 C CA . ILE A 1 101 ? -13.712 6.598 21.150 1.00 91.75 101 ILE A CA 1
ATOM 780 C C . ILE A 1 101 ? -13.920 7.785 22.092 1.00 91.75 101 ILE A C 1
ATOM 782 O O . ILE A 1 101 ? -14.233 7.568 23.260 1.00 91.75 101 ILE A O 1
ATOM 786 N N . ARG A 1 102 ? -13.821 9.031 21.609 1.00 90.31 102 ARG A N 1
ATOM 787 C CA . ARG A 1 102 ? -14.155 10.202 22.440 1.00 90.31 102 ARG A CA 1
ATOM 788 C C . ARG A 1 102 ? -15.604 10.171 22.911 1.00 90.31 102 ARG A C 1
ATOM 790 O O . ARG A 1 102 ? -15.853 10.298 24.102 1.00 90.31 102 ARG A O 1
ATOM 797 N N . THR A 1 103 ? -16.545 9.891 22.008 1.00 94.44 103 THR A N 1
ATOM 798 C CA . THR A 1 103 ? -17.963 9.731 22.356 1.00 94.44 103 THR A CA 1
ATOM 799 C C . THR A 1 103 ? -18.168 8.628 23.396 1.00 94.44 103 THR A C 1
ATOM 801 O O . THR A 1 103 ? -18.957 8.806 24.320 1.00 94.44 103 THR A O 1
ATOM 804 N N . TYR A 1 104 ? -17.440 7.512 23.300 1.00 95.44 104 TYR A N 1
ATOM 805 C CA . TYR A 1 104 ? -17.445 6.475 24.334 1.00 95.44 104 TYR A CA 1
ATOM 806 C C . TYR A 1 104 ? -16.922 6.990 25.687 1.00 95.44 104 TYR A C 1
ATOM 808 O O . TYR A 1 104 ? -17.562 6.757 26.711 1.00 95.44 104 TYR A O 1
ATOM 816 N N . ALA A 1 105 ? -15.785 7.692 25.698 1.00 92.44 105 ALA A N 1
ATOM 817 C CA . ALA A 1 105 ? -15.140 8.179 26.919 1.00 92.44 105 ALA A CA 1
ATOM 818 C C . ALA A 1 105 ? -15.977 9.245 27.654 1.00 92.44 105 ALA A C 1
ATOM 820 O O . ALA A 1 105 ? -16.034 9.244 28.890 1.00 92.44 105 ALA A O 1
ATOM 821 N N . GLU A 1 106 ? -16.637 10.117 26.886 1.00 93.31 106 GLU A N 1
ATOM 822 C CA . GLU A 1 106 ? -17.518 11.195 27.353 1.00 93.31 106 GLU A CA 1
ATOM 823 C C . GLU A 1 106 ? -18.917 10.695 27.744 1.00 93.31 106 GLU A C 1
ATOM 825 O O . GLU A 1 106 ? -19.584 11.306 28.583 1.00 93.31 106 GLU A O 1
ATOM 830 N N . SER A 1 107 ? -19.376 9.583 27.158 1.00 95.81 107 SER A N 1
ATOM 831 C CA . SER A 1 107 ? -20.676 8.997 27.480 1.00 95.81 107 SER A CA 1
ATOM 832 C C . SER A 1 107 ? -20.735 8.552 28.939 1.00 95.81 107 SER A C 1
ATOM 834 O O . SER A 1 107 ? -19.827 7.905 29.463 1.00 95.81 107 SER A O 1
ATOM 836 N N . ARG A 1 108 ? -21.864 8.840 29.594 1.00 94.19 108 ARG A N 1
ATOM 837 C CA . ARG A 1 108 ? -22.145 8.367 30.955 1.00 94.19 108 ARG A CA 1
ATOM 838 C C . ARG A 1 108 ? -22.288 6.844 31.020 1.00 94.19 108 ARG A C 1
ATOM 840 O O . ARG A 1 108 ? -21.959 6.251 32.042 1.00 94.19 108 ARG A O 1
ATOM 847 N N . GLU A 1 109 ? -22.793 6.233 29.953 1.00 95.31 109 GLU A N 1
ATOM 848 C CA . GLU A 1 109 ? -23.090 4.798 29.889 1.00 95.31 109 GLU A CA 1
ATOM 849 C C . GLU A 1 109 ? -21.853 3.964 29.555 1.00 95.31 109 GLU A C 1
ATOM 851 O O . GLU A 1 109 ? -21.772 2.812 29.973 1.00 95.31 109 GLU A O 1
ATOM 856 N N . ARG A 1 110 ? -20.878 4.555 28.842 1.00 94.81 110 ARG A N 1
ATOM 857 C CA . ARG A 1 110 ? -19.638 3.889 28.408 1.00 94.81 110 ARG A CA 1
ATOM 858 C C . ARG A 1 110 ? -19.917 2.523 27.780 1.00 94.81 110 ARG A C 1
ATOM 860 O O . ARG A 1 110 ? -19.353 1.502 28.178 1.00 94.81 110 ARG A O 1
ATOM 867 N N . ASP A 1 111 ? -20.802 2.523 26.787 1.00 96.94 111 ASP A N 1
ATOM 868 C CA . ASP A 1 111 ? -21.236 1.319 26.086 1.00 96.94 111 ASP A CA 1
ATOM 869 C C . ASP A 1 111 ? -20.134 0.797 25.140 1.00 96.94 111 ASP A C 1
ATOM 871 O O . ASP A 1 111 ? -19.956 1.267 24.012 1.00 96.94 111 ASP A O 1
ATOM 875 N N . LEU A 1 112 ? -19.369 -0.189 25.624 1.00 97.31 112 LEU A N 1
ATOM 876 C CA . LEU A 1 112 ? -18.320 -0.870 24.853 1.00 97.31 112 LEU A CA 1
ATOM 877 C C . LEU A 1 112 ? -18.880 -1.623 23.649 1.00 97.31 112 LEU A C 1
ATOM 879 O O . LEU A 1 112 ? -18.188 -1.794 22.648 1.00 97.31 112 LEU A O 1
ATOM 883 N N . TYR A 1 113 ? -20.115 -2.092 23.750 1.00 97.19 113 TYR A N 1
ATOM 884 C CA . TYR A 1 113 ? -20.748 -2.861 22.703 1.00 97.19 113 TYR A CA 1
ATOM 885 C C . TYR A 1 113 ? -21.098 -1.957 21.512 1.00 97.19 113 TYR A C 1
ATOM 887 O O . TYR A 1 113 ? -20.700 -2.247 20.381 1.00 97.19 113 TYR A O 1
ATOM 895 N N . ALA A 1 114 ? -21.706 -0.793 21.767 1.00 97.31 114 ALA A N 1
ATOM 896 C CA . ALA A 1 114 ? -21.957 0.211 20.731 1.00 97.31 114 ALA A CA 1
ATOM 897 C C . ALA A 1 114 ? -20.655 0.706 20.069 1.00 97.31 114 ALA A C 1
ATOM 899 O O . ALA A 1 114 ? -20.591 0.852 18.842 1.00 97.31 114 ALA A O 1
ATOM 900 N N . LEU A 1 115 ? -19.594 0.913 20.862 1.00 97.12 115 LEU A N 1
ATOM 901 C CA . LEU A 1 115 ? -18.269 1.240 20.330 1.00 97.12 115 LEU A CA 1
ATOM 902 C C . LEU A 1 115 ? -17.736 0.120 19.421 1.00 97.12 115 LEU A C 1
ATOM 904 O O . LEU A 1 115 ? -17.231 0.410 18.337 1.00 97.12 115 LEU A O 1
ATOM 908 N N . GLY A 1 116 ? -17.886 -1.144 19.827 1.00 96.44 116 GLY A N 1
ATOM 909 C CA . GLY A 1 116 ? -17.460 -2.314 19.059 1.00 96.44 116 GLY A CA 1
ATOM 910 C C . GLY A 1 116 ? -18.109 -2.414 17.689 1.00 96.44 116 GLY A C 1
ATOM 911 O O . GLY A 1 116 ? -17.405 -2.549 16.691 1.00 96.44 116 GLY A O 1
ATOM 912 N N . LEU A 1 117 ? -19.432 -2.256 17.611 1.00 96.81 117 LEU A N 1
ATOM 913 C CA . LEU A 1 117 ? -20.142 -2.260 16.328 1.00 96.81 117 LEU A CA 1
ATOM 914 C C . LEU A 1 117 ? -19.647 -1.140 15.404 1.00 96.81 117 LEU A C 1
ATOM 916 O O . LEU A 1 117 ? -19.430 -1.354 14.207 1.00 96.81 117 LEU A O 1
ATOM 920 N N . LYS A 1 118 ? -19.403 0.054 15.960 1.00 96.25 118 LYS A N 1
ATOM 921 C CA . LYS A 1 118 ? -18.857 1.177 15.191 1.00 96.25 118 LYS A CA 1
ATOM 922 C C . LYS A 1 118 ? -17.434 0.892 14.703 1.00 96.25 118 LYS A C 1
ATOM 924 O O . LYS A 1 118 ? -17.127 1.191 13.550 1.00 96.25 118 LYS A O 1
ATOM 929 N N . GLN A 1 119 ? -16.584 0.304 15.544 1.00 95.06 119 GLN A N 1
ATOM 930 C CA . GLN A 1 119 ? -15.222 -0.095 15.185 1.00 95.06 119 GLN A CA 1
ATOM 931 C C . GLN A 1 119 ? -15.206 -1.175 14.101 1.00 95.06 119 GLN A C 1
ATOM 933 O O . GLN A 1 119 ? -14.467 -1.029 13.131 1.00 95.06 119 GLN A O 1
ATOM 938 N N . ALA A 1 120 ? -16.049 -2.206 14.207 1.00 95.44 120 ALA A N 1
ATOM 939 C CA . ALA A 1 120 ? -16.160 -3.265 13.205 1.00 95.44 120 ALA A CA 1
ATOM 940 C C . ALA A 1 120 ? -16.503 -2.685 11.823 1.00 95.44 120 ALA A C 1
ATOM 942 O O . ALA A 1 120 ? -15.812 -2.961 10.842 1.00 95.44 120 ALA A O 1
ATOM 943 N N . ALA A 1 121 ? -17.492 -1.786 11.764 1.00 93.94 121 ALA A N 1
ATOM 944 C CA . ALA A 1 121 ? -17.870 -1.101 10.529 1.00 93.94 121 ALA A CA 1
ATOM 945 C C . ALA A 1 121 ? -16.742 -0.224 9.948 1.00 93.94 121 ALA A C 1
ATOM 947 O O . ALA A 1 121 ? -16.633 -0.079 8.730 1.00 93.94 121 ALA A O 1
ATOM 948 N N . LEU A 1 122 ? -15.897 0.377 10.793 1.00 91.88 122 LEU A N 1
ATOM 949 C CA . LEU A 1 122 ? -14.748 1.169 10.343 1.00 91.88 122 LEU A CA 1
ATOM 950 C C . LEU A 1 122 ? -13.606 0.283 9.825 1.00 91.88 122 LEU A C 1
ATOM 952 O O . LEU A 1 122 ? -13.045 0.589 8.775 1.00 91.88 122 LEU A O 1
ATOM 956 N N . ILE A 1 123 ? -13.305 -0.834 10.497 1.00 91.06 123 ILE A N 1
ATOM 957 C CA . ILE A 1 123 ? -12.283 -1.806 10.065 1.00 91.06 123 ILE A CA 1
ATOM 958 C C . ILE A 1 123 ? -12.596 -2.341 8.665 1.00 91.06 123 ILE A C 1
ATOM 960 O O . ILE A 1 123 ? -11.695 -2.482 7.845 1.00 91.06 123 ILE A O 1
ATOM 964 N N . THR A 1 124 ? -13.869 -2.593 8.349 1.00 90.25 124 THR A N 1
ATOM 965 C CA . THR A 1 124 ? -14.253 -3.078 7.013 1.00 90.25 124 THR A CA 1
ATOM 966 C C . THR A 1 124 ? -14.085 -2.043 5.901 1.00 90.25 124 THR A C 1
ATOM 968 O O . THR A 1 124 ? -14.068 -2.412 4.730 1.00 90.25 124 THR A O 1
ATOM 971 N N . LYS A 1 125 ? -13.974 -0.751 6.237 1.00 86.75 125 LYS A N 1
ATOM 972 C CA . LYS A 1 125 ? -13.777 0.322 5.250 1.00 86.75 125 LYS A CA 1
ATOM 973 C C . LYS A 1 125 ? -12.307 0.565 4.931 1.00 86.75 125 LYS A C 1
ATOM 975 O O . LYS A 1 125 ? -12.000 1.044 3.846 1.00 86.75 125 LYS A O 1
ATOM 980 N N . THR A 1 126 ? -11.411 0.295 5.876 1.00 83.62 126 THR A N 1
ATOM 981 C CA . THR A 1 126 ? -9.974 0.488 5.684 1.00 83.62 126 THR A CA 1
ATOM 982 C C . THR A 1 126 ? -9.174 -0.335 6.680 1.00 83.62 126 THR A C 1
ATOM 984 O O . THR A 1 126 ? -9.499 -0.418 7.868 1.00 83.62 126 THR A O 1
ATOM 987 N N . GLU A 1 127 ? -8.058 -0.882 6.208 1.00 76.06 127 GLU A N 1
ATOM 988 C CA . GLU A 1 127 ? -7.115 -1.599 7.059 1.00 76.06 127 GLU A CA 1
ATOM 989 C C . GLU A 1 127 ? -6.500 -0.709 8.150 1.00 76.06 127 GLU A C 1
ATOM 991 O O . GLU A 1 127 ? -6.084 -1.214 9.198 1.00 76.06 127 GLU A O 1
ATOM 996 N N . HIS A 1 128 ? -6.509 0.613 7.963 1.00 76.62 128 HIS A N 1
ATOM 997 C CA . HIS A 1 128 ? -5.880 1.568 8.870 1.00 76.62 128 HIS A CA 1
ATOM 998 C C . HIS A 1 128 ? -6.830 2.208 9.894 1.00 76.62 128 HIS A C 1
ATOM 1000 O O . HIS A 1 128 ? -6.416 3.098 10.633 1.00 76.62 128 HIS A O 1
ATOM 1006 N N . ALA A 1 129 ? -8.089 1.765 9.991 1.00 73.50 129 ALA A N 1
ATOM 1007 C CA . ALA A 1 129 ? -9.080 2.384 10.886 1.00 73.50 129 ALA A CA 1
ATOM 1008 C C . ALA A 1 129 ? -8.688 2.323 12.374 1.00 73.50 129 ALA A C 1
ATOM 1010 O O . ALA A 1 129 ? -9.157 3.126 13.185 1.00 73.50 129 ALA A O 1
ATOM 1011 N N . ILE A 1 130 ? -7.848 1.348 12.731 1.00 78.00 130 ILE A N 1
ATOM 1012 C CA . ILE A 1 130 ? -7.331 1.127 14.080 1.00 78.00 130 ILE A CA 1
ATOM 1013 C C . ILE A 1 130 ? -5.828 0.882 13.957 1.00 78.00 130 ILE A C 1
ATOM 1015 O O . ILE A 1 130 ? -5.395 -0.175 13.480 1.00 78.00 130 ILE A O 1
ATOM 1019 N N . VAL A 1 131 ? -5.052 1.889 14.352 1.00 75.69 131 VAL A N 1
ATOM 1020 C CA . VAL A 1 131 ? -3.584 1.870 14.368 1.00 75.69 131 VAL A CA 1
ATOM 1021 C C . VAL A 1 131 ? -3.125 1.410 15.746 1.00 75.69 131 VAL A C 1
ATOM 1023 O O . VAL A 1 131 ? -3.787 1.696 16.739 1.00 75.69 131 VAL A O 1
ATOM 1026 N N . ASP A 1 132 ? -1.996 0.714 15.835 1.00 78.50 132 ASP A N 1
ATOM 1027 C CA . ASP A 1 132 ? -1.379 0.369 17.117 1.00 78.50 132 ASP A CA 1
ATOM 1028 C C . ASP A 1 132 ? -0.722 1.589 17.780 1.00 78.50 132 ASP A C 1
ATOM 1030 O O . ASP A 1 132 ? 0.497 1.725 17.816 1.00 78.50 132 ASP A O 1
ATOM 1034 N N . ARG A 1 133 ? -1.540 2.536 18.234 1.00 79.25 133 ARG A N 1
ATOM 1035 C CA . ARG A 1 133 ? -1.077 3.714 18.968 1.00 79.25 133 ARG A CA 1
ATOM 1036 C C . ARG A 1 133 ? -1.837 3.868 20.277 1.00 79.25 133 ARG A C 1
ATOM 1038 O O . ARG A 1 133 ? -2.941 3.341 20.448 1.00 79.25 133 ARG A O 1
ATOM 1045 N N . VAL A 1 134 ? -1.222 4.592 21.202 1.00 83.56 134 VAL A N 1
ATOM 1046 C CA . VAL A 1 134 ? -1.869 5.082 22.422 1.00 83.56 134 VAL A CA 1
ATOM 1047 C C . VAL A 1 134 ? -2.812 6.241 22.089 1.00 83.56 134 VAL A C 1
ATOM 1049 O O . VAL A 1 134 ? -2.737 6.825 21.002 1.00 83.56 134 VAL A O 1
ATOM 1052 N N . PHE A 1 135 ? -3.747 6.548 22.989 1.00 81.25 135 PHE A N 1
ATOM 1053 C CA . PHE A 1 135 ? -4.545 7.767 22.859 1.00 81.25 135 PHE A CA 1
ATOM 1054 C C . PHE A 1 135 ? -3.653 8.965 23.113 1.00 81.25 135 PHE A C 1
ATOM 1056 O O . PHE A 1 135 ? -3.037 9.076 24.168 1.00 81.25 135 PHE A O 1
ATOM 1063 N N . GLU A 1 136 ? -3.578 9.847 22.129 1.00 82.75 136 GLU A N 1
ATOM 1064 C CA . GLU A 1 136 ? -2.800 11.067 22.232 1.00 82.75 136 GLU A CA 1
ATOM 1065 C C . GLU A 1 136 ? -3.724 12.254 22.022 1.00 82.75 136 GLU A C 1
ATOM 1067 O O . GLU A 1 136 ? -4.504 12.287 21.063 1.00 82.75 136 GLU A O 1
ATOM 1072 N N . THR A 1 137 ? -3.605 13.222 22.919 1.00 81.81 137 THR A N 1
ATOM 1073 C CA . THR A 1 137 ? -4.244 14.528 22.808 1.00 81.81 137 THR A CA 1
ATOM 1074 C C . THR A 1 137 ? -3.133 15.554 22.620 1.00 81.81 137 THR A C 1
ATOM 1076 O O . THR A 1 137 ? -2.063 15.438 23.217 1.00 81.81 137 THR A O 1
ATOM 1079 N N . GLN A 1 138 ? -3.356 16.530 21.741 1.00 80.12 138 GLN A N 1
ATOM 1080 C CA . GLN A 1 138 ? -2.424 17.640 21.591 1.00 80.12 138 GLN A CA 1
ATOM 1081 C C . GLN A 1 138 ? -2.589 18.576 22.790 1.00 80.12 138 GLN A C 1
ATOM 1083 O O . GLN A 1 138 ? -3.694 19.062 23.048 1.00 80.12 138 GLN A O 1
ATOM 1088 N N . ASP A 1 139 ? -1.510 18.794 23.532 1.00 84.25 139 ASP A N 1
ATOM 1089 C CA . ASP A 1 139 ? -1.473 19.758 24.623 1.00 84.25 139 ASP A CA 1
ATOM 1090 C C . ASP A 1 139 ? -1.687 21.173 24.059 1.00 84.25 139 ASP A C 1
ATOM 1092 O O . ASP A 1 139 ? -1.078 21.569 23.062 1.00 84.25 139 ASP A O 1
ATOM 1096 N N . GLN A 1 140 ? -2.591 21.934 24.681 1.00 86.88 140 GLN A N 1
ATOM 1097 C CA . GLN A 1 140 ? -2.992 23.260 24.197 1.00 86.88 140 GLN A CA 1
ATOM 1098 C C . GLN A 1 140 ? -1.891 24.319 24.336 1.00 86.88 140 GLN A C 1
ATOM 1100 O O . GLN A 1 140 ? -1.978 25.364 23.692 1.00 86.88 140 GLN A O 1
ATOM 1105 N N . TRP A 1 141 ? -0.896 24.089 25.193 1.00 89.31 141 TRP A N 1
ATOM 1106 C CA . TRP A 1 141 ? 0.157 25.049 25.513 1.00 89.31 141 TRP A CA 1
ATOM 1107 C C . TRP A 1 141 ? 1.501 24.672 24.903 1.00 89.31 141 TRP A C 1
ATOM 1109 O O . TRP A 1 141 ? 2.240 25.568 24.501 1.00 89.31 141 TRP A O 1
ATOM 1119 N N . THR A 1 142 ? 1.835 23.381 24.846 1.00 89.88 142 THR A N 1
ATOM 1120 C CA . THR A 1 142 ? 3.126 22.928 24.301 1.00 89.88 142 THR A CA 1
ATOM 1121 C C . THR A 1 142 ? 3.051 22.506 22.838 1.00 89.88 142 THR A C 1
ATOM 1123 O O . THR A 1 142 ? 4.094 22.328 22.220 1.00 89.88 142 THR A O 1
ATOM 1126 N N . GLU A 1 143 ? 1.841 22.328 22.291 1.00 84.38 143 GLU A N 1
ATOM 1127 C CA . GLU A 1 143 ? 1.577 21.700 20.986 1.00 84.38 143 GLU A CA 1
ATOM 1128 C C . GLU A 1 143 ? 2.099 20.254 20.865 1.00 84.38 143 GLU A C 1
ATOM 1130 O O . GLU A 1 143 ? 1.939 19.627 19.813 1.00 84.38 143 GLU A O 1
ATOM 1135 N N . GLU A 1 144 ? 2.674 19.695 21.935 1.00 85.00 144 GLU A N 1
ATOM 1136 C CA . GLU A 1 144 ? 3.167 18.326 21.977 1.00 85.00 144 GLU A CA 1
ATOM 1137 C C . GLU A 1 144 ? 2.010 17.344 22.178 1.00 85.00 144 GLU A C 1
ATOM 1139 O O . GLU A 1 144 ? 1.013 17.622 22.848 1.00 85.00 144 GLU A O 1
ATOM 1144 N N . PHE A 1 145 ? 2.146 16.155 21.599 1.00 79.56 145 PHE A N 1
ATOM 1145 C CA . PHE A 1 145 ? 1.196 15.077 21.827 1.00 79.56 145 PHE A CA 1
ATOM 1146 C C . PHE A 1 145 ? 1.533 14.366 23.131 1.00 79.56 145 PHE A C 1
ATOM 1148 O O . PHE A 1 145 ? 2.587 13.741 23.257 1.00 79.56 145 PHE A O 1
ATOM 1155 N N . VAL A 1 146 ? 0.617 14.430 24.090 1.00 87.25 146 VAL A N 1
ATOM 1156 C CA . VAL A 1 146 ? 0.748 13.740 25.372 1.00 87.25 146 VAL A CA 1
ATOM 1157 C C . VAL A 1 146 ? -0.189 12.539 25.371 1.00 87.25 146 VAL A C 1
ATOM 1159 O O . VAL A 1 146 ? -1.304 12.602 24.846 1.00 87.25 146 VAL A O 1
ATOM 1162 N N . THR A 1 147 ? 0.275 11.419 25.934 1.00 84.62 147 THR A N 1
ATOM 1163 C CA . THR A 1 147 ? -0.593 10.258 26.157 1.00 84.62 147 THR A CA 1
ATOM 1164 C C . THR A 1 147 ? -1.673 10.647 27.156 1.00 84.62 147 THR A C 1
ATOM 1166 O O . THR A 1 147 ? -1.368 10.963 28.306 1.00 84.62 147 THR A O 1
ATOM 1169 N N . ASP A 1 148 ? -2.918 10.651 26.700 1.00 78.88 148 ASP A N 1
ATOM 1170 C CA . ASP A 1 148 ? -4.058 11.089 27.493 1.00 78.88 148 ASP A CA 1
ATOM 1171 C C . ASP A 1 148 ? -4.721 9.874 28.145 1.00 78.88 148 ASP A C 1
ATOM 1173 O O . ASP A 1 148 ? -5.138 8.929 27.465 1.00 78.88 148 ASP A O 1
ATOM 1177 N N . ASP A 1 149 ? -4.825 9.891 29.473 1.00 81.50 149 ASP A N 1
ATOM 1178 C CA . ASP A 1 149 ? -5.658 8.933 30.191 1.00 81.50 149 ASP A CA 1
ATOM 1179 C C . ASP A 1 149 ? -7.115 9.389 30.089 1.00 81.50 149 ASP A C 1
ATOM 1181 O O . ASP A 1 149 ? -7.694 9.988 31.000 1.00 81.50 149 ASP A O 1
ATOM 1185 N N . ILE A 1 150 ? -7.735 9.046 28.959 1.00 81.38 150 ILE A N 1
ATOM 1186 C CA . ILE A 1 150 ? -9.159 9.275 28.682 1.00 81.38 150 ILE A CA 1
ATOM 1187 C C . ILE A 1 150 ? -10.096 8.461 29.605 1.00 81.38 150 ILE A C 1
ATOM 1189 O O . ILE A 1 150 ? -11.302 8.357 29.359 1.00 81.38 150 ILE A O 1
ATOM 1193 N N . ARG A 1 151 ? -9.574 7.897 30.707 1.00 85.75 151 ARG A N 1
ATOM 1194 C CA . ARG A 1 151 ? -10.283 7.108 31.721 1.00 85.75 151 ARG A CA 1
ATOM 1195 C C . ARG A 1 151 ? -10.998 5.906 31.122 1.00 85.75 151 ARG A C 1
ATOM 1197 O O . ARG A 1 151 ? -12.069 5.525 31.602 1.00 85.75 151 ARG A O 1
ATOM 1204 N N . THR A 1 152 ? -10.465 5.337 30.052 1.00 89.69 152 THR A N 1
ATOM 1205 C CA . THR A 1 152 ? -10.992 4.130 29.417 1.00 89.69 152 THR A CA 1
ATOM 1206 C C . THR A 1 152 ? -10.387 2.885 30.064 1.00 89.69 152 THR A C 1
ATOM 1208 O O . THR A 1 152 ? -9.304 2.953 30.637 1.00 89.69 152 THR A O 1
ATOM 1211 N N . PRO A 1 153 ? -11.040 1.713 29.980 1.00 91.88 153 PRO A N 1
ATOM 1212 C CA . PRO A 1 153 ? -10.467 0.470 30.506 1.00 91.88 153 PRO A CA 1
ATOM 1213 C C . PRO A 1 153 ? -9.285 -0.067 29.673 1.00 91.88 153 PRO A C 1
ATOM 1215 O O . PRO A 1 153 ? -8.773 -1.142 29.964 1.00 91.88 153 PRO A O 1
ATOM 1218 N N . PHE A 1 154 ? -8.870 0.658 28.634 1.00 93.00 154 PHE A N 1
ATOM 1219 C CA . PHE A 1 154 ? -7.811 0.313 27.692 1.00 93.00 154 PHE A CA 1
ATOM 1220 C C . PHE A 1 154 ? -6.917 1.536 27.445 1.00 93.00 154 PHE A C 1
ATOM 1222 O O . PHE A 1 154 ? -7.413 2.661 27.455 1.00 93.00 154 PHE A O 1
ATOM 1229 N N . MET A 1 155 ? -5.620 1.318 27.204 1.00 88.19 155 MET A N 1
ATOM 1230 C CA . MET A 1 155 ? -4.630 2.394 27.001 1.00 88.19 155 MET A CA 1
ATOM 1231 C C . MET A 1 155 ? -4.331 2.675 25.524 1.00 88.19 155 MET A C 1
ATOM 1233 O O . MET A 1 155 ? -3.823 3.740 25.175 1.00 88.19 155 MET A O 1
ATOM 1237 N N . SER A 1 156 ? -4.639 1.718 24.649 1.00 90.25 156 SER A N 1
ATOM 1238 C CA . SER A 1 156 ? -4.375 1.816 23.219 1.00 90.25 156 SER A CA 1
ATOM 1239 C C . SER A 1 156 ? -5.610 1.522 22.378 1.00 90.25 156 SER A C 1
ATOM 1241 O O . SER A 1 156 ? -6.572 0.873 22.806 1.00 90.25 156 SER A O 1
ATOM 1243 N N . TRP A 1 157 ? -5.546 1.967 21.126 1.00 86.12 157 TRP A N 1
ATOM 1244 C CA . TRP A 1 157 ? -6.513 1.630 20.089 1.00 86.12 157 TRP A CA 1
ATOM 1245 C C . TRP A 1 157 ? -6.622 0.116 19.891 1.00 86.12 157 TRP A C 1
ATOM 1247 O O . TRP A 1 157 ? -7.732 -0.412 19.821 1.00 86.12 157 TRP A O 1
ATOM 1257 N N . ARG A 1 158 ? -5.490 -0.600 19.873 1.00 89.50 158 ARG A N 1
ATOM 1258 C CA . ARG A 1 158 ? -5.461 -2.066 19.773 1.00 89.50 158 ARG A CA 1
ATOM 1259 C C . ARG A 1 158 ? -6.171 -2.722 20.959 1.00 89.50 158 ARG A C 1
ATOM 1261 O O . ARG A 1 158 ? -6.951 -3.649 20.754 1.00 89.50 158 ARG A O 1
ATOM 1268 N N . ASP A 1 159 ? -5.927 -2.246 22.177 1.00 92.25 159 ASP A N 1
ATOM 1269 C CA . ASP A 1 159 ? -6.545 -2.812 23.380 1.00 92.25 159 ASP A CA 1
ATOM 1270 C C . ASP A 1 159 ? -8.056 -2.585 23.396 1.00 92.25 159 ASP A C 1
ATOM 1272 O O . ASP A 1 159 ? -8.802 -3.482 23.788 1.00 92.25 159 ASP A O 1
ATOM 1276 N N . SER A 1 160 ? -8.527 -1.438 22.890 1.00 94.75 160 SER A N 1
ATOM 1277 C CA . SER A 1 160 ? -9.965 -1.165 22.784 1.00 94.75 160 SER A CA 1
ATOM 1278 C C . SER A 1 160 ? -10.703 -2.264 22.015 1.00 94.75 160 SER A C 1
ATOM 1280 O O . SER A 1 160 ? -11.739 -2.732 22.479 1.00 94.75 160 SER A O 1
ATOM 1282 N N . VAL A 1 161 ? -10.109 -2.765 20.923 1.00 95.06 161 VAL A N 1
ATOM 1283 C CA . VAL A 1 161 ? -10.678 -3.836 20.092 1.00 95.06 161 VAL A CA 1
ATOM 1284 C C . VAL A 1 161 ? -10.879 -5.116 20.892 1.00 95.06 161 VAL A C 1
ATOM 1286 O O . VAL A 1 161 ? -11.883 -5.800 20.722 1.00 95.06 161 VAL A O 1
ATOM 1289 N N . HIS A 1 162 ? -9.961 -5.445 21.801 1.00 95.56 162 HIS A N 1
ATOM 1290 C CA . HIS A 1 162 ? -10.106 -6.623 22.653 1.00 95.56 162 HIS A CA 1
ATOM 1291 C C . HIS A 1 162 ? -11.313 -6.500 23.594 1.00 95.56 162 HIS A C 1
ATOM 1293 O O . HIS A 1 162 ? -12.117 -7.428 23.702 1.00 95.56 162 HIS A O 1
ATOM 1299 N N . HIS A 1 163 ? -11.472 -5.340 24.238 1.00 96.62 163 HIS A N 1
ATOM 1300 C CA . HIS A 1 163 ? -12.598 -5.085 25.137 1.00 96.62 163 HIS A CA 1
ATOM 1301 C C . HIS A 1 163 ? -13.934 -5.050 24.398 1.00 96.62 163 HIS A C 1
ATOM 1303 O O . HIS A 1 163 ? -14.916 -5.614 24.883 1.00 96.62 163 HIS A O 1
ATOM 1309 N N . THR A 1 164 ? -13.976 -4.425 23.222 1.00 97.31 164 THR A N 1
ATOM 1310 C CA . THR A 1 164 ? -15.199 -4.341 22.424 1.00 97.31 164 THR A CA 1
ATOM 1311 C C . THR A 1 164 ? -15.577 -5.679 21.792 1.00 97.31 164 THR A C 1
ATOM 1313 O O . THR A 1 164 ? -16.759 -6.012 21.768 1.00 97.31 164 THR A O 1
ATOM 1316 N N . THR A 1 165 ? -14.598 -6.504 21.395 1.00 97.38 165 THR A N 1
ATOM 1317 C CA . THR A 1 165 ? -14.833 -7.900 20.977 1.00 97.38 165 THR A CA 1
ATOM 1318 C C . THR A 1 165 ? -15.533 -8.678 22.086 1.00 97.38 165 THR A C 1
ATOM 1320 O O . THR A 1 165 ? -16.555 -9.317 21.848 1.00 97.38 165 THR A O 1
ATOM 1323 N N . LYS A 1 166 ? -15.010 -8.605 23.318 1.00 97.06 166 LYS A N 1
ATOM 1324 C CA . LYS A 1 166 ? -15.606 -9.303 24.461 1.00 97.06 166 LYS A CA 1
ATOM 1325 C C . LYS A 1 166 ? -17.037 -8.825 24.720 1.00 97.06 166 LYS A C 1
ATOM 1327 O O . LYS A 1 166 ? -17.930 -9.652 24.852 1.00 97.06 166 LYS A O 1
ATOM 1332 N N . ALA A 1 167 ? -17.261 -7.511 24.716 1.00 97.38 167 ALA A N 1
ATOM 1333 C CA . ALA A 1 167 ? -18.594 -6.940 24.900 1.00 97.38 167 ALA A CA 1
ATOM 1334 C C . ALA A 1 167 ? -19.591 -7.393 23.813 1.00 97.38 167 ALA A C 1
ATOM 1336 O O . ALA A 1 167 ? -20.744 -7.676 24.131 1.00 97.38 167 ALA A O 1
ATOM 1337 N N . ALA A 1 168 ? -19.149 -7.507 22.554 1.00 96.31 168 ALA A N 1
ATOM 1338 C CA . ALA A 1 168 ? -19.956 -8.044 21.455 1.00 96.31 168 ALA A CA 1
ATOM 1339 C C . ALA A 1 168 ? -20.347 -9.511 21.677 1.00 96.31 168 ALA A C 1
ATOM 1341 O O . ALA A 1 168 ? -21.514 -9.865 21.529 1.00 96.31 168 ALA A O 1
ATOM 1342 N N . ARG A 1 169 ? -19.406 -10.358 22.112 1.00 96.75 169 ARG A N 1
ATOM 1343 C CA . ARG A 1 169 ? -19.684 -11.774 22.408 1.00 96.75 169 ARG A CA 1
ATOM 1344 C C . ARG A 1 169 ? -20.603 -11.956 23.611 1.00 96.75 169 ARG A C 1
ATOM 1346 O O . ARG A 1 169 ? -21.529 -12.757 23.543 1.00 96.75 169 ARG A O 1
ATOM 1353 N N . ASP A 1 170 ? -20.374 -11.199 24.683 1.00 97.06 170 ASP A N 1
ATOM 1354 C CA . ASP A 1 170 ? -21.155 -11.291 25.923 1.00 97.06 170 ASP A CA 1
ATOM 1355 C C . ASP A 1 170 ? -22.635 -10.917 25.698 1.00 97.06 170 ASP A C 1
ATOM 1357 O O . ASP A 1 170 ? -23.510 -11.383 26.429 1.00 97.06 170 ASP A O 1
ATOM 1361 N N . LYS A 1 171 ? -22.942 -10.113 24.667 1.00 95.94 171 LYS A N 1
ATOM 1362 C CA . LYS A 1 171 ? -24.320 -9.785 24.273 1.00 95.94 171 LYS A CA 1
ATOM 1363 C C . LYS A 1 171 ? -25.088 -10.998 23.732 1.00 95.94 171 LYS A C 1
ATOM 1365 O O . LYS A 1 171 ? -26.306 -11.054 23.893 1.00 95.94 171 LYS A O 1
ATOM 1370 N N . GLY A 1 172 ? -24.388 -11.951 23.111 1.00 91.69 172 GLY A N 1
ATOM 1371 C CA . GLY A 1 172 ? -24.951 -13.215 22.632 1.00 91.69 172 GLY A CA 1
ATOM 1372 C C . GLY A 1 172 ? -25.930 -13.098 21.459 1.00 91.69 172 GLY A C 1
ATOM 1373 O O . GLY A 1 172 ? -26.760 -13.989 21.287 1.00 91.69 172 GLY A O 1
ATOM 1374 N N . ASN A 1 173 ? -25.879 -12.018 20.670 1.00 93.31 173 ASN A N 1
ATOM 1375 C CA . ASN A 1 173 ? -26.706 -11.893 19.470 1.00 93.31 173 ASN A CA 1
ATOM 1376 C C . ASN A 1 173 ? -26.059 -12.638 18.289 1.00 93.31 173 ASN A C 1
ATOM 1378 O O . ASN A 1 173 ? -24.912 -12.364 17.935 1.00 93.31 173 ASN A O 1
ATOM 1382 N N . ALA A 1 174 ? -26.802 -13.554 17.664 1.00 90.06 174 ALA A N 1
ATOM 1383 C CA . ALA A 1 174 ? -26.317 -14.358 16.541 1.00 90.06 174 ALA A CA 1
ATOM 1384 C C . ALA A 1 174 ? -25.949 -13.502 15.313 1.00 90.06 174 ALA A C 1
ATOM 1386 O O . ALA A 1 174 ? -24.973 -13.798 14.628 1.00 90.06 174 ALA A O 1
ATOM 1387 N N . ASP A 1 175 ? -26.670 -12.400 15.077 1.00 88.50 175 ASP A N 1
ATOM 1388 C CA . ASP A 1 175 ? -26.417 -11.496 13.942 1.00 88.50 175 ASP A CA 1
ATOM 1389 C C . ASP A 1 175 ? -25.123 -10.672 14.103 1.00 88.50 175 ASP A C 1
ATOM 1391 O O . ASP A 1 175 ? -24.686 -9.978 13.184 1.00 88.50 175 ASP A O 1
ATOM 1395 N N . GLU A 1 176 ? -24.490 -10.738 15.275 1.00 92.00 176 GLU A N 1
ATOM 1396 C CA . GLU A 1 176 ? -23.313 -9.938 15.628 1.00 92.00 176 GLU A CA 1
ATOM 1397 C C . GLU A 1 176 ? -22.040 -10.767 15.779 1.00 92.00 176 GLU A C 1
ATOM 1399 O O . GLU A 1 176 ? -20.979 -10.234 16.124 1.00 92.00 176 GLU A O 1
ATOM 1404 N N . GLU A 1 177 ? -22.108 -12.059 15.460 1.00 93.12 177 GLU A N 1
ATOM 1405 C CA . GLU A 1 177 ? -20.926 -12.912 15.437 1.00 93.12 177 GLU A CA 1
ATOM 1406 C C . GLU A 1 177 ? -19.894 -12.433 14.404 1.00 93.12 177 GLU A C 1
ATOM 1408 O O . GLU A 1 177 ? -18.695 -12.497 14.673 1.00 93.12 177 GLU A O 1
ATOM 1413 N N . ASP A 1 178 ? -20.343 -11.890 13.269 1.00 94.75 178 ASP A N 1
ATOM 1414 C CA . ASP A 1 178 ? -19.478 -11.370 12.204 1.00 94.75 178 ASP A CA 1
ATOM 1415 C C . ASP A 1 178 ? -18.720 -10.088 12.617 1.00 94.75 178 ASP A C 1
ATOM 1417 O O . ASP A 1 178 ? -17.491 -10.065 12.513 1.00 94.75 178 ASP A O 1
ATOM 1421 N N . PRO A 1 179 ? -19.377 -9.027 13.138 1.00 95.69 179 PRO A N 1
ATOM 1422 C CA . PRO A 1 179 ? -18.685 -7.890 13.746 1.00 95.69 179 PRO A CA 1
ATOM 1423 C C . PRO A 1 179 ? -17.663 -8.287 14.817 1.00 95.69 179 PRO A C 1
ATOM 1425 O O . PRO A 1 179 ? -16.568 -7.722 14.855 1.00 95.69 179 PRO A O 1
ATOM 1428 N N . ALA A 1 180 ? -17.993 -9.261 15.670 1.00 96.81 180 ALA A N 1
ATOM 1429 C CA . ALA A 1 180 ? -17.078 -9.744 16.698 1.00 96.81 180 ALA A CA 1
ATOM 1430 C C . ALA A 1 180 ? -15.860 -10.468 16.093 1.00 96.81 180 ALA A C 1
ATOM 1432 O O . ALA A 1 180 ? -14.734 -10.213 16.524 1.00 96.81 180 ALA A O 1
ATOM 1433 N N . ASP A 1 181 ? -16.055 -11.299 15.062 1.00 96.44 181 ASP A N 1
ATOM 1434 C CA . ASP A 1 181 ? -14.959 -11.934 14.318 1.00 96.44 181 ASP A CA 1
ATOM 1435 C C . ASP A 1 181 ? -14.048 -10.882 13.664 1.00 96.44 181 ASP A C 1
ATOM 1437 O O . ASP A 1 181 ? -12.827 -10.991 13.755 1.00 96.44 181 ASP A O 1
ATOM 1441 N N . ILE A 1 182 ? -14.612 -9.834 13.049 1.00 96.00 182 ILE A N 1
ATOM 1442 C CA . ILE A 1 182 ? -13.849 -8.743 12.413 1.00 96.00 182 ILE A CA 1
ATOM 1443 C C . ILE A 1 182 ? -12.929 -8.049 13.427 1.00 96.00 182 ILE A C 1
ATOM 1445 O O . ILE A 1 182 ? -11.741 -7.838 13.152 1.00 96.00 182 ILE A O 1
ATOM 1449 N N . LEU A 1 183 ? -13.464 -7.701 14.601 1.00 96.12 183 LEU A N 1
ATOM 1450 C CA . LEU A 1 183 ? -12.690 -7.089 15.682 1.00 96.12 183 LEU A CA 1
ATOM 1451 C C . LEU A 1 183 ? -11.575 -8.035 16.154 1.00 96.12 183 LEU A C 1
ATOM 1453 O O . LEU A 1 183 ? -10.409 -7.643 16.242 1.00 96.12 183 LEU A O 1
ATOM 1457 N N . GLU A 1 184 ? -11.899 -9.304 16.388 1.00 96.56 184 GLU A N 1
ATOM 1458 C CA . GLU A 1 184 ? -10.940 -10.285 16.886 1.00 96.56 184 GLU A CA 1
ATOM 1459 C C . GLU A 1 184 ? -9.817 -10.574 15.878 1.00 96.56 184 GLU A C 1
ATOM 1461 O O . GLU A 1 184 ? -8.642 -10.600 16.250 1.00 96.56 184 GLU A O 1
ATOM 1466 N N . ILE A 1 185 ? -10.145 -10.700 14.590 1.00 95.12 185 ILE A N 1
ATOM 1467 C CA . ILE A 1 185 ? -9.169 -10.835 13.501 1.00 95.12 185 ILE A CA 1
ATOM 1468 C C . ILE A 1 185 ? -8.219 -9.636 13.501 1.00 95.12 185 ILE A C 1
ATOM 1470 O O . ILE A 1 185 ? -6.999 -9.823 13.483 1.00 95.12 185 ILE A O 1
ATOM 1474 N N . LYS A 1 186 ? -8.746 -8.406 13.584 1.00 93.19 186 LYS A N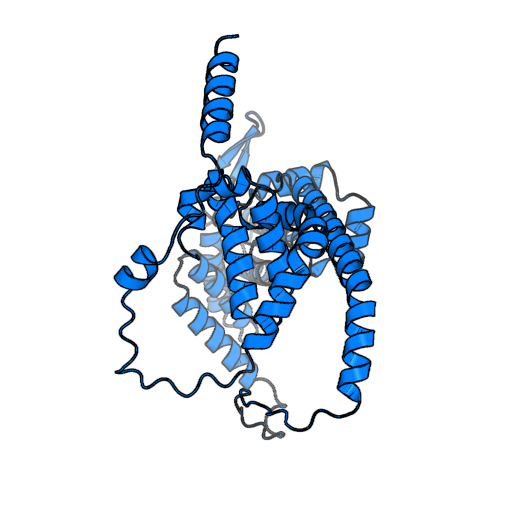 1
ATOM 1475 C CA . LYS A 1 186 ? -7.921 -7.189 13.630 1.00 93.19 186 LYS A CA 1
ATOM 1476 C C . LYS A 1 186 ? -6.975 -7.197 14.833 1.00 93.19 186 LYS A C 1
ATOM 1478 O O . LYS A 1 186 ? -5.798 -6.857 14.688 1.00 93.19 186 LYS A O 1
ATOM 1483 N N . TYR A 1 187 ? -7.455 -7.626 15.997 1.00 94.44 187 TYR A N 1
ATOM 1484 C CA . TYR A 1 187 ? -6.634 -7.765 17.199 1.00 94.44 187 TYR A CA 1
ATOM 1485 C C . TYR A 1 187 ? -5.520 -8.815 17.037 1.00 94.44 187 TYR A C 1
ATOM 1487 O O . TYR A 1 187 ? -4.366 -8.550 17.382 1.00 94.44 187 TYR A O 1
ATOM 1495 N N . ILE A 1 188 ? -5.832 -9.989 16.474 1.00 93.69 188 ILE A N 1
ATOM 1496 C CA . ILE A 1 188 ? -4.870 -11.079 16.242 1.00 93.69 188 ILE A CA 1
ATOM 1497 C C . ILE A 1 188 ? -3.795 -10.669 15.224 1.00 93.69 188 ILE A C 1
ATOM 1499 O O . ILE A 1 188 ? -2.612 -10.940 15.449 1.00 93.69 188 ILE A O 1
ATOM 1503 N N . ILE A 1 189 ? -4.178 -9.981 14.142 1.00 89.94 189 ILE A N 1
ATOM 1504 C CA . ILE A 1 189 ? -3.235 -9.416 13.161 1.00 89.94 189 ILE A CA 1
ATOM 1505 C C . ILE A 1 189 ? -2.295 -8.426 13.849 1.00 89.94 189 ILE A C 1
ATOM 1507 O O . ILE A 1 189 ? -1.084 -8.496 13.655 1.00 89.94 189 ILE A O 1
ATOM 1511 N N . GLY A 1 190 ? -2.831 -7.563 14.718 1.00 87.62 190 GLY A N 1
ATOM 1512 C CA . GLY A 1 190 ? -2.030 -6.639 15.519 1.00 87.62 190 GLY A CA 1
ATOM 1513 C C . GLY A 1 190 ? -0.992 -7.332 16.411 1.00 87.62 190 GLY A C 1
ATOM 1514 O O . GLY A 1 190 ? 0.029 -6.727 16.715 1.00 87.62 190 GLY A O 1
ATOM 1515 N N . LYS A 1 191 ? -1.212 -8.596 16.793 1.00 91.44 191 LYS A N 1
ATOM 1516 C CA . LYS A 1 191 ? -0.260 -9.435 17.542 1.00 91.44 191 LYS A CA 1
ATOM 1517 C C . LYS A 1 191 ? 0.680 -10.266 16.660 1.00 91.44 191 LYS A C 1
ATOM 1519 O O . LYS A 1 191 ? 1.392 -11.117 17.184 1.00 91.44 191 LYS A O 1
ATOM 1524 N N . HIS A 1 192 ? 0.664 -10.066 15.342 1.00 89.25 192 HIS A N 1
ATOM 1525 C CA . HIS A 1 192 ? 1.443 -10.834 14.363 1.00 89.25 192 HIS A CA 1
ATOM 1526 C C . HIS A 1 192 ? 1.151 -12.348 14.353 1.00 89.25 192 HIS A C 1
ATOM 1528 O O . HIS A 1 192 ? 1.966 -13.144 13.894 1.00 89.25 192 HIS A O 1
ATOM 1534 N N . ALA A 1 193 ? -0.032 -12.773 14.807 1.00 93.38 193 ALA A N 1
ATOM 1535 C CA . ALA A 1 193 ? -0.435 -14.181 14.839 1.00 93.38 193 ALA A CA 1
ATOM 1536 C C . ALA A 1 193 ? -1.289 -14.561 13.610 1.00 93.38 193 ALA A C 1
ATOM 1538 O O . ALA A 1 193 ? -2.412 -15.054 13.742 1.00 93.38 193 ALA A O 1
ATOM 1539 N N . LEU A 1 194 ? -0.755 -14.323 12.404 1.00 91.69 194 LEU A N 1
ATOM 1540 C CA . LEU A 1 194 ? -1.492 -14.435 11.136 1.00 91.69 194 LEU A CA 1
ATOM 1541 C C . LEU A 1 194 ? -2.201 -15.791 10.914 1.00 91.69 194 LEU A C 1
ATOM 1543 O O . LEU A 1 194 ? -3.371 -15.755 10.534 1.00 91.69 194 LEU A O 1
ATOM 1547 N N . PRO A 1 195 ? -1.600 -16.966 11.207 1.00 94.69 195 PRO A N 1
ATOM 1548 C CA . PRO A 1 195 ? -2.299 -18.244 11.038 1.00 94.69 195 PRO A CA 1
ATOM 1549 C C . PRO A 1 195 ? -3.615 -18.322 11.825 1.00 94.69 195 PRO A C 1
ATOM 1551 O O . PRO A 1 195 ? -4.642 -18.717 11.281 1.00 94.69 195 PRO A O 1
ATOM 1554 N N . LYS A 1 196 ? -3.625 -17.831 13.072 1.00 95.94 196 LYS A N 1
ATOM 1555 C CA . LYS A 1 196 ? -4.828 -17.819 13.918 1.00 95.94 196 LYS A CA 1
ATOM 1556 C C . LYS A 1 196 ? -5.911 -16.888 13.361 1.00 95.94 196 LYS A C 1
ATOM 1558 O O . LYS A 1 196 ? -7.092 -17.218 13.421 1.00 95.94 196 LYS A O 1
ATOM 1563 N N . ALA A 1 197 ? -5.516 -15.735 12.817 1.00 94.06 197 ALA A N 1
ATOM 1564 C CA . ALA A 1 197 ? -6.448 -14.807 12.177 1.00 94.06 197 ALA A CA 1
ATOM 1565 C C . ALA A 1 197 ? -7.094 -15.442 10.934 1.00 94.06 197 ALA A C 1
ATOM 1567 O O . ALA A 1 197 ? -8.297 -15.298 10.727 1.00 94.06 197 ALA A O 1
ATOM 1568 N N . MET A 1 198 ? -6.312 -16.184 10.142 1.00 91.81 198 MET A N 1
ATOM 1569 C CA . MET A 1 198 ? -6.806 -16.907 8.965 1.00 91.81 198 MET A CA 1
ATOM 1570 C C . MET A 1 198 ? -7.788 -18.022 9.335 1.00 91.81 198 MET A C 1
ATOM 1572 O O . MET A 1 198 ? -8.803 -18.181 8.658 1.00 91.81 198 MET A O 1
ATOM 1576 N N . ASP A 1 199 ? -7.518 -18.775 10.402 1.00 96.06 199 ASP A N 1
ATOM 1577 C CA . ASP A 1 199 ? -8.422 -19.832 10.868 1.00 96.06 199 ASP A CA 1
ATOM 1578 C C . ASP A 1 199 ? -9.764 -19.267 11.351 1.00 96.06 199 ASP A C 1
ATOM 1580 O O . ASP A 1 199 ? -10.825 -19.797 11.004 1.00 96.06 199 ASP A O 1
ATOM 1584 N N . LEU A 1 200 ? -9.736 -18.144 12.078 1.00 95.12 200 LEU A N 1
ATOM 1585 C CA . LEU A 1 200 ? -10.951 -17.447 12.500 1.00 95.12 200 LEU A CA 1
ATOM 1586 C C . LEU A 1 200 ? -11.734 -16.897 11.298 1.00 95.12 200 LEU A C 1
ATOM 1588 O O . LEU A 1 200 ? -12.936 -17.132 11.192 1.00 95.12 200 LEU A O 1
ATOM 1592 N N . ALA A 1 201 ? -11.053 -16.256 10.343 1.00 94.19 201 ALA A N 1
ATOM 1593 C CA . ALA A 1 201 ? -11.680 -15.764 9.115 1.00 94.19 201 ALA A CA 1
ATOM 1594 C C . ALA A 1 201 ? -12.339 -16.894 8.307 1.00 94.19 201 ALA A C 1
ATOM 1596 O O . ALA A 1 201 ? -13.465 -16.748 7.835 1.00 94.19 201 ALA A O 1
ATOM 1597 N N . ARG A 1 202 ? -11.670 -18.050 8.182 1.00 92.12 202 ARG A N 1
ATOM 1598 C CA . ARG A 1 202 ? -12.223 -19.228 7.495 1.00 92.12 202 ARG A CA 1
ATOM 1599 C C . ARG A 1 202 ? -13.486 -19.736 8.189 1.00 92.12 202 ARG A C 1
ATOM 1601 O O . ARG A 1 202 ? -14.446 -20.081 7.506 1.00 92.12 202 ARG A O 1
ATOM 1608 N N . THR A 1 203 ? -13.496 -19.741 9.519 1.00 94.19 203 THR A N 1
ATOM 1609 C CA . THR A 1 203 ? -14.658 -20.156 10.318 1.00 94.19 203 THR A CA 1
ATOM 1610 C C . THR A 1 203 ? -15.852 -19.224 10.088 1.00 94.19 203 THR A C 1
ATOM 1612 O O . THR A 1 203 ? -16.944 -19.697 9.771 1.00 94.19 203 THR A O 1
ATOM 1615 N N . GLY A 1 204 ? -15.641 -17.904 10.144 1.00 90.69 204 GLY A N 1
ATOM 1616 C CA . GLY A 1 204 ? -16.691 -16.918 9.856 1.00 90.69 204 GLY A CA 1
ATOM 1617 C C . GLY A 1 204 ? -17.227 -17.012 8.420 1.00 90.69 204 GLY A C 1
ATOM 1618 O O . GLY A 1 204 ? -18.434 -16.919 8.188 1.00 90.69 204 GLY A O 1
ATOM 1619 N N . LEU A 1 205 ? -16.356 -17.288 7.440 1.00 90.75 205 LEU A N 1
ATOM 1620 C CA . LEU A 1 205 ? -16.768 -17.533 6.053 1.00 90.75 205 LEU A CA 1
ATOM 1621 C C . LEU A 1 205 ? -17.616 -18.803 5.915 1.00 90.75 205 LEU A C 1
ATOM 1623 O O . LEU A 1 205 ? -18.638 -18.776 5.234 1.00 90.75 205 LEU A O 1
ATOM 1627 N N . GLN A 1 206 ? -17.231 -19.902 6.568 1.00 89.25 206 GLN A N 1
ATOM 1628 C CA . GLN A 1 206 ? -17.999 -21.151 6.546 1.00 89.25 206 GLN A CA 1
ATOM 1629 C C . GLN A 1 206 ? -19.400 -20.967 7.138 1.00 89.25 206 GLN A C 1
ATOM 1631 O O . GLN A 1 206 ? -20.373 -21.404 6.524 1.00 89.25 206 GLN A O 1
ATOM 1636 N N . ARG A 1 207 ? -19.526 -20.256 8.268 1.00 90.25 207 ARG A N 1
ATOM 1637 C CA . ARG A 1 207 ? -20.829 -19.918 8.866 1.00 90.25 207 ARG A CA 1
ATOM 1638 C C . ARG A 1 207 ? -21.729 -19.170 7.875 1.00 90.25 207 ARG A C 1
ATOM 1640 O O . ARG A 1 207 ? -22.888 -19.534 7.693 1.00 90.25 207 ARG A O 1
ATOM 1647 N N . ASN A 1 208 ? -21.177 -18.179 7.177 1.00 83.25 208 ASN A N 1
ATOM 1648 C CA . ASN A 1 208 ? -21.912 -17.375 6.198 1.00 83.25 208 ASN A CA 1
ATOM 1649 C C . ASN A 1 208 ? -22.283 -18.128 4.914 1.00 83.25 208 ASN A C 1
ATOM 1651 O O . ASN A 1 208 ? -23.320 -17.847 4.311 1.00 83.25 208 ASN A O 1
ATOM 1655 N N . LEU A 1 209 ? -21.459 -19.087 4.488 1.00 82.88 209 LEU A N 1
ATOM 1656 C CA . LEU A 1 209 ? -21.760 -19.941 3.339 1.00 82.88 209 LEU A CA 1
ATOM 1657 C C . LEU A 1 209 ? -22.905 -20.914 3.647 1.00 82.88 209 LEU A C 1
ATOM 1659 O O . LEU A 1 209 ? -23.797 -21.071 2.817 1.00 82.88 209 LEU A O 1
ATOM 1663 N N . CYS A 1 210 ? -22.928 -21.500 4.847 1.00 71.00 210 CYS A N 1
ATOM 1664 C CA . CYS A 1 210 ? -23.996 -22.405 5.282 1.00 71.00 210 CYS A CA 1
ATOM 1665 C C . CYS A 1 210 ? -25.352 -21.703 5.468 1.00 71.00 210 CYS A C 1
ATOM 1667 O O . CYS A 1 210 ? -26.394 -22.334 5.310 1.00 71.00 210 CYS A O 1
ATOM 1669 N N . ASN A 1 211 ? -25.351 -20.400 5.766 1.00 63.91 211 ASN A N 1
ATOM 1670 C CA . ASN A 1 211 ? -26.567 -19.617 5.999 1.00 63.91 211 ASN A CA 1
ATOM 1671 C C . ASN A 1 211 ? -27.206 -19.046 4.719 1.00 63.91 211 ASN A C 1
ATOM 1673 O O . ASN A 1 211 ? -28.264 -18.423 4.807 1.00 63.91 211 ASN A O 1
ATOM 1677 N N . ARG A 1 212 ? -26.615 -19.234 3.525 1.00 62.47 212 ARG A N 1
ATOM 1678 C CA . ARG A 1 212 ? -27.258 -18.830 2.262 1.00 62.47 212 ARG A CA 1
ATOM 1679 C C . ARG A 1 212 ? -28.225 -19.917 1.781 1.00 62.47 212 ARG A C 1
ATOM 1681 O O . ARG A 1 212 ? -27.766 -20.977 1.361 1.00 62.47 212 ARG A O 1
ATOM 1688 N N . PRO A 1 213 ? -29.545 -19.658 1.731 1.00 55.28 213 PRO A N 1
ATOM 1689 C CA . PRO A 1 213 ? -30.541 -20.660 1.346 1.00 55.28 213 PRO A CA 1
ATOM 1690 C C . PRO A 1 213 ? -30.541 -21.052 -0.149 1.00 55.28 213 PRO A C 1
ATOM 1692 O O . PRO A 1 213 ? -31.478 -21.706 -0.591 1.00 55.28 213 PRO A O 1
ATOM 1695 N N . THR A 1 214 ? -29.535 -20.680 -0.951 1.00 53.22 214 THR A N 1
ATOM 1696 C CA . THR A 1 214 ? -29.579 -20.811 -2.424 1.00 53.22 214 THR A CA 1
ATOM 1697 C C . THR A 1 214 ? -28.434 -21.588 -3.079 1.00 53.22 214 THR A C 1
ATOM 1699 O O . THR A 1 214 ? -28.413 -21.677 -4.300 1.00 53.22 214 THR A O 1
ATOM 1702 N N . CYS A 1 215 ? -27.518 -22.216 -2.336 1.00 45.47 215 CYS A N 1
ATOM 1703 C CA . CYS A 1 215 ? -26.415 -22.974 -2.960 1.00 45.47 215 CYS A CA 1
ATOM 1704 C C . CYS A 1 215 ? -26.636 -24.499 -3.036 1.00 45.47 215 CYS A C 1
ATOM 1706 O O . CYS A 1 215 ? -25.693 -25.223 -3.335 1.00 45.47 215 CYS A O 1
ATOM 1708 N N . VAL A 1 216 ? -27.846 -25.007 -2.770 1.00 47.88 216 VAL A N 1
ATOM 1709 C CA . VAL A 1 216 ? -28.115 -26.464 -2.765 1.00 47.88 216 VAL A CA 1
ATOM 1710 C C . VAL A 1 216 ? -28.644 -26.995 -4.111 1.00 47.88 216 VAL A C 1
ATOM 1712 O O . VAL A 1 216 ? -28.683 -28.206 -4.293 1.00 47.88 216 VAL A O 1
ATOM 1715 N N . GLU A 1 217 ? -28.981 -26.148 -5.094 1.00 47.12 217 GLU A N 1
ATOM 1716 C CA . GLU A 1 217 ? -29.553 -26.636 -6.371 1.00 47.12 217 GLU A CA 1
ATOM 1717 C C . GLU A 1 217 ? -28.642 -26.573 -7.607 1.00 47.12 217 GLU A C 1
ATOM 1719 O O . GLU A 1 217 ? -28.981 -27.173 -8.623 1.00 47.12 217 GLU A O 1
ATOM 1724 N N . GLU A 1 218 ? -27.451 -25.973 -7.543 1.00 46.81 218 GLU A N 1
ATOM 1725 C CA . GLU A 1 218 ? -26.493 -26.054 -8.655 1.00 46.81 218 GLU A CA 1
ATOM 1726 C C . GLU A 1 218 ? -25.219 -26.760 -8.196 1.00 46.81 218 GLU A C 1
ATOM 1728 O O . GLU A 1 218 ? -24.381 -26.189 -7.501 1.00 46.81 218 GLU A O 1
ATOM 1733 N N . GLY A 1 219 ? -25.106 -28.038 -8.571 1.00 49.56 219 GLY A N 1
ATOM 1734 C CA . GLY A 1 219 ? -23.958 -28.911 -8.333 1.00 49.56 219 GLY A CA 1
ATOM 1735 C C . GLY A 1 219 ? -22.682 -28.433 -9.028 1.00 49.56 219 GLY A C 1
ATOM 1736 O O . GLY A 1 219 ? -22.210 -29.055 -9.975 1.00 49.56 219 GLY A O 1
ATOM 1737 N N . LEU A 1 220 ? -22.114 -27.334 -8.544 1.00 41.09 220 LEU A N 1
ATOM 1738 C CA . LEU A 1 220 ? -20.774 -26.880 -8.880 1.00 41.09 220 LEU A CA 1
ATOM 1739 C C . LEU A 1 220 ? -19.783 -27.569 -7.941 1.00 41.09 220 LEU A C 1
ATOM 1741 O O . LEU A 1 220 ? -19.434 -27.060 -6.875 1.00 41.09 220 LEU A O 1
ATOM 1745 N N . GLU A 1 221 ? -19.331 -28.753 -8.359 1.00 41.91 221 GLU A N 1
ATOM 1746 C CA . GLU A 1 221 ? -18.039 -29.280 -7.927 1.00 41.91 221 GLU A CA 1
ATOM 1747 C C . GLU A 1 221 ? -16.967 -28.204 -8.163 1.00 41.91 221 GLU A C 1
ATOM 1749 O O . GLU A 1 221 ? -16.823 -27.682 -9.271 1.00 41.91 221 GLU A O 1
ATOM 1754 N N . MET A 1 222 ? -16.201 -27.868 -7.121 1.00 40.38 222 MET A N 1
ATOM 1755 C CA . MET A 1 222 ? -14.953 -27.124 -7.278 1.00 40.38 222 MET A CA 1
ATOM 1756 C C . MET A 1 222 ? -13.983 -27.975 -8.104 1.00 40.38 222 MET A C 1
ATOM 1758 O O . MET A 1 222 ? -13.341 -28.876 -7.571 1.00 40.38 222 MET A O 1
ATOM 1762 N N . GLN A 1 223 ? -13.874 -27.687 -9.400 1.00 41.00 223 GLN A N 1
ATOM 1763 C CA . GLN A 1 223 ? -12.747 -28.118 -10.221 1.00 41.00 223 GLN A CA 1
ATOM 1764 C C . GLN A 1 223 ? -11.697 -27.003 -10.281 1.00 41.00 223 GLN A C 1
ATOM 1766 O O . GLN A 1 223 ? -12.001 -25.850 -10.594 1.00 41.00 223 GLN A O 1
ATOM 1771 N N . ASP A 1 224 ? -10.454 -27.375 -9.980 1.00 39.38 224 ASP A N 1
ATOM 1772 C CA . ASP A 1 224 ? -9.249 -26.564 -10.153 1.00 39.38 224 ASP A CA 1
ATOM 1773 C C . ASP A 1 224 ? -9.080 -26.098 -11.613 1.00 39.38 224 ASP A C 1
ATOM 1775 O O . ASP A 1 224 ? -9.178 -26.923 -12.527 1.00 39.38 224 ASP A O 1
ATOM 1779 N N . PRO A 1 225 ? -8.722 -24.826 -11.888 1.00 36.66 225 PRO A N 1
ATOM 1780 C CA . PRO A 1 225 ? -8.397 -24.398 -13.237 1.00 36.66 225 PRO A CA 1
ATOM 1781 C C . PRO A 1 225 ? -6.884 -24.208 -13.393 1.00 36.66 225 PRO A C 1
ATOM 1783 O O . PRO A 1 225 ? -6.378 -23.092 -13.315 1.00 36.66 225 PRO A O 1
ATOM 1786 N N . VAL A 1 226 ? -6.155 -25.284 -13.691 1.00 34.25 226 VAL A N 1
ATOM 1787 C CA . VAL A 1 226 ? -4.895 -25.179 -14.447 1.00 34.25 226 VAL A CA 1
ATOM 1788 C C . VAL A 1 226 ? -4.830 -26.331 -15.442 1.00 34.25 226 VAL A C 1
ATOM 1790 O O . VAL A 1 226 ? -4.394 -27.431 -15.117 1.00 34.25 226 VAL A O 1
ATOM 1793 N N . SER A 1 227 ? -5.251 -26.076 -16.680 1.00 30.03 227 SER A N 1
ATOM 1794 C CA . SER A 1 227 ? -4.876 -26.924 -17.807 1.00 30.03 227 SER A CA 1
AT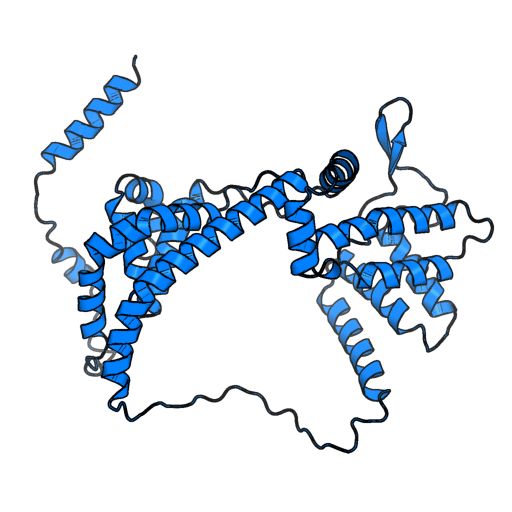OM 1795 C C . SER A 1 227 ? -4.678 -26.106 -19.078 1.00 30.03 227 SER A C 1
ATOM 1797 O O . SER A 1 227 ? -5.370 -25.131 -19.364 1.00 30.03 227 SER A O 1
ATOM 1799 N N . ILE A 1 228 ? -3.635 -26.520 -19.776 1.00 31.11 228 ILE A N 1
ATOM 1800 C CA . ILE A 1 228 ? -2.889 -25.895 -20.854 1.00 31.11 228 ILE A CA 1
ATOM 1801 C C . ILE A 1 228 ? -3.603 -26.147 -22.187 1.00 31.11 228 ILE A C 1
ATOM 1803 O O . ILE A 1 228 ? -3.975 -27.278 -22.482 1.00 31.11 228 ILE A O 1
ATOM 1807 N N . CYS A 1 229 ? -3.727 -25.120 -23.030 1.00 26.72 229 CYS A N 1
ATOM 1808 C CA . CYS A 1 229 ? -4.061 -25.291 -24.446 1.00 26.72 229 CYS A CA 1
ATOM 1809 C C . CYS A 1 229 ? -2.774 -25.249 -25.283 1.00 26.72 229 CYS A C 1
ATOM 1811 O O . CYS A 1 229 ? -2.067 -24.240 -25.290 1.00 26.72 229 CYS A O 1
ATOM 1813 N N . GLN A 1 230 ? -2.479 -26.347 -25.985 1.00 32.94 230 GLN A N 1
ATOM 1814 C CA . GLN A 1 230 ? -1.465 -26.407 -27.039 1.00 32.94 230 GLN A CA 1
ATOM 1815 C C . GLN A 1 230 ? -1.983 -25.714 -28.307 1.00 32.94 230 GLN A C 1
ATOM 1817 O O . GLN A 1 230 ? -3.140 -25.879 -28.686 1.00 32.94 230 GLN A O 1
ATOM 1822 N N . VAL A 1 231 ? -1.113 -24.940 -28.959 1.00 30.23 231 VAL A N 1
ATOM 1823 C CA . VAL A 1 231 ? -1.385 -24.245 -30.223 1.00 30.23 231 VAL A CA 1
ATOM 1824 C C . VAL A 1 231 ? -0.531 -24.896 -31.308 1.00 30.23 231 VAL A C 1
ATOM 1826 O O . VAL A 1 231 ? 0.674 -24.669 -31.360 1.00 30.23 231 VAL A O 1
ATOM 1829 N N . SER A 1 232 ? -1.146 -25.692 -32.178 1.00 35.41 232 SER A N 1
ATOM 1830 C CA . SER A 1 232 ? -0.554 -26.130 -33.444 1.00 35.41 232 SER A CA 1
ATOM 1831 C C . SER A 1 232 ? -1.489 -25.704 -34.573 1.00 35.41 232 SER A C 1
ATOM 1833 O O . SER A 1 232 ? -2.694 -25.908 -34.464 1.00 35.41 232 SER A O 1
ATOM 1835 N N . ASP A 1 233 ? -0.898 -25.091 -35.605 1.00 37.41 233 ASP A N 1
ATOM 1836 C CA . ASP A 1 233 ? -1.459 -24.654 -36.900 1.00 37.41 233 ASP A CA 1
ATOM 1837 C C . ASP A 1 233 ? -1.524 -23.127 -37.083 1.00 37.41 233 ASP A C 1
ATOM 1839 O O . ASP A 1 233 ? -2.562 -22.472 -36.973 1.00 37.41 233 ASP A O 1
ATOM 1843 N N . MET A 1 234 ? -0.373 -22.528 -37.412 1.00 36.19 234 MET A N 1
ATOM 1844 C CA . MET A 1 234 ? -0.284 -21.105 -37.751 1.00 36.19 234 MET A CA 1
ATOM 1845 C C . MET A 1 234 ? -0.566 -20.872 -39.241 1.00 36.19 234 MET A C 1
ATOM 1847 O O . MET A 1 234 ? 0.247 -21.172 -40.113 1.00 36.19 234 MET A O 1
ATOM 1851 N N . SER A 1 235 ? -1.738 -20.295 -39.507 1.00 44.59 235 SER A N 1
ATOM 1852 C CA . SER A 1 235 ? -2.226 -19.852 -40.815 1.00 44.59 235 SER A CA 1
ATOM 1853 C C . SER A 1 235 ? -1.815 -18.399 -41.127 1.00 44.59 235 SER A C 1
ATOM 1855 O O . SER A 1 235 ? -1.036 -17.774 -40.402 1.00 44.59 235 SER A O 1
ATOM 1857 N N . THR A 1 236 ? -2.380 -17.838 -42.202 1.00 36.97 236 THR A N 1
ATOM 1858 C CA . THR A 1 236 ? -2.375 -16.430 -42.661 1.00 36.97 236 THR A CA 1
ATOM 1859 C C . THR A 1 236 ? -2.320 -15.349 -41.556 1.00 36.97 236 THR A C 1
ATOM 1861 O O . THR A 1 236 ? -1.792 -14.263 -41.805 1.00 36.97 236 THR A O 1
ATOM 1864 N N . GLY A 1 237 ? -2.738 -15.647 -40.320 1.00 37.81 237 GLY A N 1
ATOM 1865 C CA . GLY A 1 237 ? -2.557 -14.807 -39.126 1.00 37.81 237 GLY A CA 1
ATOM 1866 C C . GLY A 1 237 ? -1.107 -14.402 -38.792 1.00 37.81 237 GLY A C 1
ATOM 1867 O O . GLY A 1 237 ? -0.897 -13.340 -38.208 1.00 37.81 237 GLY A O 1
ATOM 1868 N N . MET A 1 238 ? -0.082 -15.142 -39.238 1.00 35.47 238 MET A N 1
ATOM 1869 C CA . MET A 1 238 ? 1.331 -14.713 -39.130 1.00 35.47 238 MET A CA 1
ATOM 1870 C C . MET A 1 238 ? 1.630 -13.414 -39.901 1.00 35.47 238 MET A C 1
ATOM 1872 O O . MET A 1 238 ? 2.450 -12.603 -39.467 1.00 35.47 238 MET A O 1
ATOM 1876 N N . ARG A 1 239 ? 0.959 -13.186 -41.042 1.00 39.59 239 ARG A N 1
ATOM 1877 C CA . ARG A 1 239 ? 1.132 -11.959 -41.842 1.00 39.59 239 ARG A CA 1
ATOM 1878 C C . ARG A 1 239 ? 0.406 -10.765 -41.220 1.00 39.59 239 ARG A C 1
ATOM 1880 O O . ARG A 1 239 ? 0.914 -9.648 -41.289 1.00 39.59 239 ARG A O 1
ATOM 1887 N N . GLU A 1 240 ? -0.716 -10.994 -40.541 1.00 42.00 240 GLU A N 1
ATOM 1888 C CA . GLU A 1 240 ? -1.385 -9.956 -39.749 1.00 42.00 240 GLU A CA 1
ATOM 1889 C C . GLU A 1 240 ? -0.602 -9.613 -38.472 1.00 42.00 240 GLU A C 1
ATOM 1891 O O . GLU A 1 240 ? -0.520 -8.440 -38.115 1.00 42.00 240 GLU A O 1
ATOM 1896 N N . LEU A 1 241 ? 0.090 -10.577 -37.852 1.00 39.47 241 LEU A N 1
ATOM 1897 C CA . LEU A 1 241 ? 0.982 -10.337 -36.709 1.00 39.47 241 LEU A CA 1
ATOM 1898 C C . LEU A 1 241 ? 2.142 -9.379 -37.027 1.00 39.47 241 LEU A C 1
ATOM 1900 O O . LEU A 1 241 ? 2.533 -8.606 -36.156 1.00 39.47 241 LEU A O 1
ATOM 1904 N N . ALA A 1 242 ? 2.652 -9.355 -38.263 1.00 37.84 242 ALA A N 1
ATOM 1905 C CA . ALA A 1 242 ? 3.675 -8.394 -38.691 1.00 37.84 242 ALA A CA 1
ATOM 1906 C C . ALA A 1 242 ? 3.120 -6.958 -38.825 1.00 37.84 242 ALA A C 1
ATOM 1908 O O . ALA A 1 242 ? 3.776 -5.994 -38.426 1.00 37.84 242 ALA A O 1
ATOM 1909 N N . ILE A 1 243 ? 1.879 -6.807 -39.306 1.00 43.41 243 ILE A N 1
ATOM 1910 C CA . ILE A 1 243 ? 1.164 -5.517 -39.366 1.00 43.41 243 ILE A CA 1
ATOM 1911 C C . ILE A 1 243 ? 0.783 -5.046 -37.954 1.00 43.41 243 ILE A C 1
ATOM 1913 O O . ILE A 1 243 ? 0.875 -3.857 -37.640 1.00 43.41 243 ILE A O 1
ATOM 1917 N N . VAL A 1 244 ? 0.426 -5.981 -37.071 1.00 44.25 244 VAL A N 1
ATOM 1918 C CA . VAL A 1 244 ? 0.233 -5.744 -35.638 1.00 44.25 244 VAL A CA 1
ATOM 1919 C C . VAL A 1 244 ? 1.556 -5.291 -35.010 1.00 44.25 244 VAL A C 1
ATOM 1921 O O . VAL A 1 244 ? 1.568 -4.245 -34.375 1.00 44.25 244 VAL A O 1
ATOM 1924 N N . TYR A 1 245 ? 2.691 -5.943 -35.272 1.00 38.50 245 TYR A N 1
ATOM 1925 C CA . TYR A 1 245 ? 4.002 -5.543 -34.735 1.00 38.50 245 TYR A CA 1
ATOM 1926 C C . TYR A 1 245 ? 4.412 -4.113 -35.140 1.00 38.50 245 TYR A C 1
ATOM 1928 O O . TYR A 1 245 ? 4.924 -3.363 -34.307 1.00 38.50 245 TYR A O 1
ATOM 1936 N N . PHE A 1 246 ? 4.124 -3.694 -36.379 1.00 42.19 246 PHE A N 1
ATOM 1937 C CA . PHE A 1 246 ? 4.370 -2.320 -36.844 1.00 42.19 246 PHE A CA 1
ATOM 1938 C C . PHE A 1 246 ? 3.356 -1.294 -36.302 1.00 42.19 246 PHE A C 1
ATOM 1940 O O . PHE A 1 246 ? 3.738 -0.155 -36.032 1.00 42.19 246 PHE A O 1
ATOM 1947 N N . LYS A 1 247 ? 2.096 -1.682 -36.044 1.00 47.47 247 LYS A N 1
ATOM 1948 C CA . LYS A 1 247 ? 1.113 -0.850 -35.311 1.00 47.47 247 LYS A CA 1
ATOM 1949 C C . LYS A 1 247 ? 1.362 -0.799 -33.798 1.00 47.47 247 LYS A C 1
ATOM 1951 O O . LYS A 1 247 ? 0.905 0.134 -33.139 1.00 47.47 247 LYS A O 1
ATOM 1956 N N . TRP A 1 248 ? 2.070 -1.777 -33.236 1.00 46.16 248 TRP A N 1
ATOM 1957 C CA . TRP A 1 248 ? 2.340 -1.872 -31.801 1.00 46.16 248 TRP A CA 1
ATOM 1958 C C . TRP A 1 248 ? 3.474 -0.965 -31.340 1.00 46.16 248 TRP A C 1
ATOM 1960 O O . TRP A 1 248 ? 3.428 -0.509 -30.207 1.00 46.16 248 TRP A O 1
ATOM 1970 N N . VAL A 1 249 ? 4.450 -0.631 -32.188 1.00 50.47 249 VAL A N 1
ATOM 1971 C CA . VAL A 1 249 ? 5.533 0.288 -31.789 1.00 50.47 249 VAL A CA 1
ATOM 1972 C C . VAL A 1 249 ? 4.991 1.677 -31.400 1.00 50.47 249 VAL A C 1
ATOM 1974 O O . VAL A 1 249 ? 5.299 2.116 -30.291 1.00 50.47 249 VAL A O 1
ATOM 1977 N N . PRO A 1 250 ? 4.106 2.326 -32.191 1.00 57.25 250 PRO A N 1
ATOM 1978 C CA . PRO A 1 250 ? 3.423 3.548 -31.758 1.00 57.25 250 PRO A CA 1
ATOM 1979 C C . PRO A 1 250 ? 2.568 3.366 -30.493 1.00 57.25 250 PRO A C 1
ATOM 1981 O O . PRO A 1 250 ? 2.510 4.266 -29.656 1.00 57.25 250 PRO A O 1
ATOM 1984 N N . ARG A 1 251 ? 1.936 2.193 -30.318 1.00 60.50 251 ARG A N 1
ATOM 1985 C CA . ARG A 1 251 ? 1.131 1.871 -29.125 1.00 60.50 251 ARG A CA 1
ATOM 1986 C C . ARG A 1 251 ? 1.968 1.663 -27.868 1.00 60.50 251 ARG A C 1
ATOM 1988 O O . ARG A 1 251 ? 1.514 2.000 -26.786 1.00 60.50 251 ARG A O 1
ATOM 1995 N N . ILE A 1 252 ? 3.182 1.133 -27.991 1.00 62.44 252 ILE A N 1
ATOM 1996 C CA . ILE A 1 252 ? 4.120 1.009 -26.873 1.00 62.44 252 ILE A CA 1
ATOM 1997 C C . ILE A 1 252 ? 4.616 2.399 -26.493 1.00 62.44 252 ILE A C 1
ATOM 1999 O O . ILE A 1 252 ? 4.629 2.722 -25.315 1.00 62.44 252 ILE A O 1
ATOM 2003 N N . THR A 1 253 ? 4.942 3.264 -27.459 1.00 66.81 253 THR A N 1
ATOM 2004 C CA . THR A 1 253 ? 5.309 4.650 -27.134 1.00 66.81 253 THR A CA 1
ATOM 2005 C C . THR A 1 253 ? 4.158 5.424 -26.492 1.00 66.81 253 THR A C 1
ATOM 2007 O O . THR A 1 253 ? 4.403 6.143 -25.528 1.00 66.81 253 THR A O 1
ATOM 2010 N N . SER A 1 254 ? 2.910 5.240 -26.943 1.00 72.88 254 SER A N 1
ATOM 2011 C CA . SER A 1 254 ? 1.752 5.863 -26.287 1.00 72.88 254 SER A CA 1
ATOM 2012 C C . SER A 1 254 ? 1.483 5.257 -24.908 1.00 72.88 254 SER A C 1
ATOM 2014 O O . SER A 1 254 ? 1.254 5.995 -23.962 1.00 72.88 254 SER A O 1
ATOM 2016 N N . ALA A 1 255 ? 1.601 3.935 -24.750 1.00 73.44 255 ALA A N 1
ATOM 2017 C CA . ALA A 1 255 ? 1.454 3.273 -23.456 1.00 73.44 255 ALA A CA 1
ATOM 2018 C C . ALA A 1 255 ? 2.543 3.705 -22.462 1.00 73.44 255 ALA A C 1
ATOM 2020 O O . ALA A 1 255 ? 2.255 3.891 -21.285 1.00 73.44 255 ALA A O 1
ATOM 2021 N N . LEU A 1 256 ? 3.781 3.917 -22.922 1.00 73.12 256 LEU A N 1
ATOM 2022 C CA . LEU A 1 2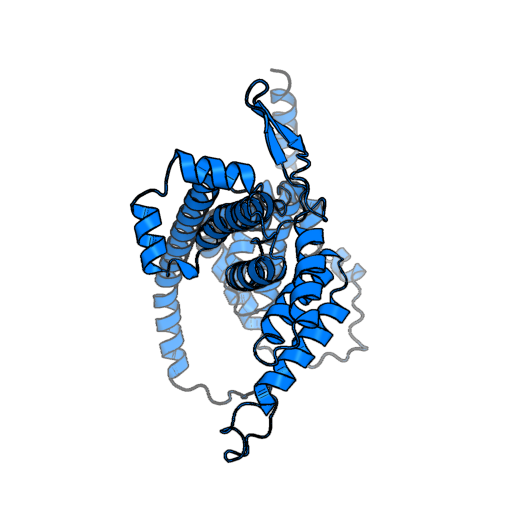56 ? 4.858 4.465 -22.097 1.00 73.12 256 LEU A CA 1
ATOM 2023 C C . LEU A 1 256 ? 4.564 5.912 -21.690 1.00 73.12 256 LEU A C 1
ATOM 2025 O O . LEU A 1 256 ? 4.773 6.261 -20.534 1.00 73.12 256 LEU A O 1
ATOM 2029 N N . GLN A 1 257 ? 4.030 6.737 -22.595 1.00 77.88 257 GLN A N 1
ATOM 2030 C CA . GLN A 1 257 ? 3.570 8.086 -22.247 1.00 77.88 257 GLN A CA 1
ATOM 2031 C C . GLN A 1 257 ? 2.425 8.055 -21.228 1.00 77.88 257 GLN A C 1
ATOM 2033 O O . GLN A 1 257 ? 2.407 8.871 -20.310 1.00 77.88 257 GLN A O 1
ATOM 2038 N N . ASP A 1 258 ? 1.497 7.108 -21.348 1.00 83.19 258 ASP A N 1
ATOM 2039 C CA . ASP A 1 258 ? 0.415 6.933 -20.380 1.00 83.19 258 ASP A CA 1
ATOM 2040 C C . ASP A 1 258 ? 0.945 6.474 -19.018 1.00 83.19 258 ASP A C 1
ATOM 2042 O O . ASP A 1 258 ? 0.465 6.940 -17.990 1.00 83.19 258 ASP A O 1
ATOM 2046 N N . ILE A 1 259 ? 1.963 5.608 -18.989 1.00 78.62 259 ILE A N 1
ATOM 2047 C CA . ILE A 1 259 ? 2.650 5.211 -17.752 1.00 78.62 259 ILE A CA 1
ATOM 2048 C C . ILE A 1 259 ? 3.356 6.414 -17.118 1.00 78.62 259 ILE A C 1
ATOM 2050 O O . ILE A 1 259 ? 3.222 6.609 -15.917 1.00 78.62 259 ILE A O 1
ATOM 2054 N N . VAL A 1 260 ? 4.039 7.254 -17.903 1.00 81.50 260 VAL A N 1
ATOM 2055 C CA . VAL A 1 260 ? 4.666 8.490 -17.398 1.00 81.50 260 VAL A CA 1
ATOM 2056 C C . VAL A 1 260 ? 3.627 9.420 -16.784 1.00 81.50 260 VAL A C 1
ATOM 2058 O O . VAL A 1 260 ? 3.825 9.899 -15.676 1.00 81.50 260 VAL A O 1
ATOM 2061 N N . LYS A 1 261 ? 2.491 9.632 -17.457 1.00 87.81 261 LYS A N 1
ATOM 2062 C CA . LYS A 1 261 ? 1.391 10.440 -16.907 1.00 87.81 261 LYS A CA 1
ATOM 2063 C C . LYS A 1 261 ? 0.822 9.838 -15.624 1.00 87.81 261 LYS A C 1
ATOM 2065 O O . LYS A 1 261 ? 0.474 10.571 -14.711 1.00 87.81 261 LYS A O 1
ATOM 2070 N N . LYS A 1 262 ? 0.709 8.509 -15.541 1.00 86.56 262 LYS A N 1
ATOM 2071 C CA . LYS A 1 262 ? 0.258 7.826 -14.319 1.00 86.56 262 LYS A CA 1
ATOM 2072 C C . LYS A 1 262 ? 1.258 7.974 -13.176 1.00 86.56 262 LYS A C 1
ATOM 2074 O O . LYS A 1 262 ? 0.820 8.134 -12.045 1.00 86.56 262 LYS A O 1
ATOM 2079 N N . LEU A 1 263 ? 2.559 7.929 -13.467 1.00 85.19 263 LEU A N 1
ATOM 2080 C CA . LEU A 1 263 ? 3.610 8.179 -12.479 1.00 85.19 263 LEU A CA 1
ATOM 2081 C C . LEU A 1 263 ? 3.557 9.623 -11.974 1.00 85.19 263 LEU A C 1
ATOM 2083 O O . LEU A 1 263 ? 3.565 9.826 -10.772 1.00 85.19 263 LEU A O 1
ATOM 2087 N N . ASP A 1 264 ? 3.391 10.598 -12.866 1.00 90.81 264 ASP A N 1
ATOM 2088 C CA . ASP A 1 264 ? 3.215 12.009 -12.494 1.00 90.81 264 ASP A CA 1
ATOM 2089 C C . ASP A 1 264 ? 1.971 12.227 -11.611 1.00 90.81 264 ASP A C 1
ATOM 2091 O O . ASP A 1 264 ? 2.023 12.905 -10.589 1.00 90.81 264 ASP A O 1
ATOM 2095 N N . VAL A 1 265 ? 0.852 11.577 -11.942 1.00 92.12 265 VAL A N 1
ATOM 2096 C CA . VAL A 1 265 ? -0.345 11.593 -11.085 1.00 92.12 265 VAL A CA 1
ATOM 2097 C C . VAL A 1 265 ? -0.069 10.942 -9.726 1.00 92.12 265 VAL A C 1
ATOM 2099 O O . VAL A 1 265 ? -0.523 11.462 -8.709 1.00 92.12 265 VAL A O 1
ATOM 2102 N N . ALA A 1 266 ? 0.657 9.822 -9.688 1.00 89.12 266 ALA A N 1
ATOM 2103 C CA . ALA A 1 266 ? 1.034 9.171 -8.436 1.00 89.12 266 ALA A CA 1
ATOM 2104 C C . ALA A 1 266 ? 1.921 10.082 -7.574 1.00 89.12 266 ALA A C 1
ATOM 2106 O O . ALA A 1 266 ? 1.690 10.172 -6.373 1.00 89.12 266 ALA A O 1
ATOM 2107 N N . ASP A 1 267 ? 2.848 10.818 -8.188 1.00 91.50 267 ASP A N 1
ATOM 2108 C CA . ASP A 1 267 ? 3.717 11.772 -7.497 1.00 91.50 267 ASP A CA 1
ATOM 2109 C C . ASP A 1 267 ? 2.920 12.900 -6.852 1.00 91.50 267 ASP A C 1
ATOM 2111 O O . ASP A 1 267 ? 3.106 13.201 -5.676 1.00 91.50 267 ASP A O 1
ATOM 2115 N N . GLN A 1 268 ? 1.950 13.451 -7.580 1.00 93.31 268 GLN A N 1
ATOM 2116 C CA . GLN A 1 268 ? 1.051 14.474 -7.048 1.00 93.31 268 GLN A CA 1
ATOM 2117 C C . GLN A 1 268 ? 0.198 13.947 -5.884 1.00 93.31 268 GLN A C 1
ATOM 2119 O O . GLN A 1 268 ? -0.096 14.691 -4.949 1.00 93.31 268 GLN A O 1
ATOM 2124 N N . PHE A 1 269 ? -0.198 12.668 -5.906 1.00 90.38 269 PHE A N 1
ATOM 2125 C CA . PHE A 1 269 ? -0.860 12.042 -4.759 1.00 90.38 269 PHE A CA 1
ATOM 2126 C C . PHE A 1 269 ? 0.092 11.845 -3.580 1.00 90.38 269 PHE A C 1
ATOM 2128 O O . PHE A 1 269 ? -0.308 12.105 -2.450 1.00 90.38 269 PHE A O 1
ATOM 2135 N N . SER A 1 270 ? 1.334 11.423 -3.809 1.00 88.94 270 SER A N 1
ATOM 2136 C CA . SER A 1 270 ? 2.334 11.322 -2.744 1.00 88.94 270 SER A CA 1
ATOM 2137 C C . SER A 1 270 ? 2.572 12.678 -2.083 1.00 88.94 270 SER A C 1
ATOM 2139 O O . SER A 1 270 ? 2.510 12.765 -0.855 1.00 88.94 270 SER A O 1
ATOM 2141 N N . GLU A 1 271 ? 2.750 13.740 -2.872 1.00 89.88 271 GLU A N 1
ATOM 2142 C CA . GLU A 1 271 ? 2.922 15.110 -2.375 1.00 89.88 271 GLU A CA 1
ATOM 2143 C C . GLU A 1 271 ? 1.705 15.574 -1.569 1.00 89.88 271 GLU A C 1
ATOM 2145 O O . GLU A 1 271 ? 1.853 16.093 -0.462 1.00 89.88 271 GLU A O 1
ATOM 2150 N N . LEU A 1 272 ? 0.493 15.315 -2.075 1.00 88.50 272 LEU A N 1
ATOM 2151 C CA . LEU A 1 272 ? -0.758 15.578 -1.357 1.00 88.50 272 LEU A CA 1
ATOM 2152 C C . LEU A 1 272 ? -0.816 14.847 -0.006 1.00 88.50 272 LEU A C 1
ATOM 2154 O O . LEU A 1 272 ? -1.381 15.357 0.959 1.00 88.50 272 LEU A O 1
ATOM 2158 N N . MET A 1 273 ? -0.224 13.659 0.072 1.00 85.62 273 MET A N 1
ATOM 2159 C CA . MET A 1 273 ? -0.138 12.860 1.293 1.00 85.62 273 MET A CA 1
ATOM 2160 C C . MET A 1 273 ? 1.024 13.291 2.198 1.00 85.62 273 MET A C 1
ATOM 2162 O O . MET A 1 273 ? 1.251 12.667 3.233 1.00 85.62 273 MET A O 1
ATOM 2166 N N . GLY A 1 274 ? 1.753 14.356 1.856 1.00 85.81 274 GLY A N 1
ATOM 2167 C CA . GLY A 1 274 ? 2.909 14.829 2.618 1.00 85.81 274 GLY A CA 1
ATOM 2168 C C . GLY A 1 274 ? 4.128 13.913 2.506 1.00 85.81 274 GLY A C 1
ATOM 2169 O O . GLY A 1 274 ? 5.017 13.976 3.349 1.00 85.81 274 GLY A O 1
ATOM 2170 N N . THR A 1 275 ? 4.167 13.051 1.490 1.00 86.94 275 THR A N 1
ATOM 2171 C CA . THR A 1 275 ? 5.292 12.154 1.211 1.00 86.94 275 THR A CA 1
ATOM 2172 C C . THR A 1 275 ? 5.974 12.581 -0.079 1.00 86.94 275 THR A C 1
ATOM 2174 O O . THR A 1 275 ? 5.324 12.769 -1.103 1.00 86.94 275 THR A O 1
ATOM 2177 N N . THR A 1 276 ? 7.292 12.721 -0.068 1.00 88.62 276 THR A N 1
ATOM 2178 C CA . THR A 1 276 ? 8.039 12.818 -1.323 1.00 88.62 276 THR A CA 1
ATOM 2179 C C . THR A 1 276 ? 8.137 11.415 -1.919 1.00 88.62 276 THR A C 1
ATOM 2181 O O . THR A 1 276 ? 8.522 10.500 -1.186 1.00 88.62 276 THR A O 1
ATOM 2184 N N . PRO A 1 277 ? 7.802 11.205 -3.204 1.00 89.00 277 PRO A N 1
ATOM 2185 C CA . PRO A 1 277 ? 7.973 9.903 -3.834 1.00 89.00 277 PRO A CA 1
ATOM 2186 C C . PRO A 1 277 ? 9.422 9.440 -3.688 1.00 89.00 277 PRO A C 1
ATOM 2188 O O . PRO A 1 277 ? 10.327 10.081 -4.222 1.00 89.00 277 PRO A O 1
ATOM 2191 N N . SER A 1 278 ? 9.641 8.346 -2.962 1.00 90.31 278 SER A N 1
ATOM 2192 C CA . SER A 1 278 ? 10.991 7.852 -2.713 1.00 90.31 278 SER A CA 1
ATOM 2193 C C . SER A 1 278 ? 11.637 7.362 -4.002 1.00 90.31 278 SER A C 1
ATOM 2195 O O . SER A 1 278 ? 10.982 6.776 -4.875 1.00 90.31 278 SER A O 1
ATOM 2197 N N . GLU A 1 279 ? 12.946 7.561 -4.120 1.00 93.81 279 GLU A N 1
ATOM 2198 C CA . GLU A 1 279 ? 13.760 7.050 -5.222 1.00 93.81 279 GLU A CA 1
ATOM 2199 C C . GLU A 1 279 ? 14.017 5.547 -5.053 1.00 93.81 279 GLU A C 1
ATOM 2201 O O . GLU A 1 279 ? 15.149 5.072 -4.984 1.00 93.81 279 GLU A O 1
ATOM 2206 N N . THR A 1 280 ? 12.937 4.763 -4.982 1.00 93.25 280 THR A N 1
ATOM 2207 C CA . THR A 1 280 ? 13.032 3.313 -4.837 1.00 93.25 280 THR A CA 1
ATOM 2208 C C . THR A 1 280 ? 13.730 2.692 -6.037 1.00 93.25 280 THR A C 1
ATOM 2210 O O . THR A 1 280 ? 13.718 3.206 -7.162 1.00 93.25 280 THR A O 1
ATOM 2213 N N . ASN A 1 281 ? 14.271 1.497 -5.821 1.00 92.12 281 ASN A N 1
ATOM 2214 C CA . ASN A 1 281 ? 14.980 0.768 -6.862 1.00 92.12 281 ASN A CA 1
ATOM 2215 C C . ASN A 1 281 ? 14.116 0.554 -8.117 1.00 92.12 281 ASN A C 1
ATOM 2217 O O . ASN A 1 281 ? 14.582 0.673 -9.251 1.00 92.12 281 ASN A O 1
ATOM 2221 N N . LEU A 1 282 ? 12.829 0.263 -7.912 1.00 88.56 282 LEU A N 1
ATOM 2222 C CA . LEU A 1 282 ? 11.889 0.071 -9.006 1.00 88.56 282 LEU A CA 1
ATOM 2223 C C . LEU A 1 282 ? 11.604 1.388 -9.740 1.00 88.56 282 LEU A C 1
ATOM 2225 O O . LEU A 1 282 ? 11.559 1.388 -10.970 1.00 88.56 282 LEU A O 1
ATOM 2229 N N . ARG A 1 283 ? 11.454 2.501 -9.015 1.00 90.12 283 ARG A N 1
ATOM 2230 C CA . ARG A 1 283 ? 11.206 3.825 -9.599 1.00 90.12 283 ARG A CA 1
ATOM 2231 C C . ARG A 1 283 ? 12.387 4.297 -10.445 1.00 90.12 283 ARG A C 1
ATOM 2233 O O . ARG A 1 283 ? 12.194 4.644 -11.611 1.00 90.12 283 ARG A O 1
ATO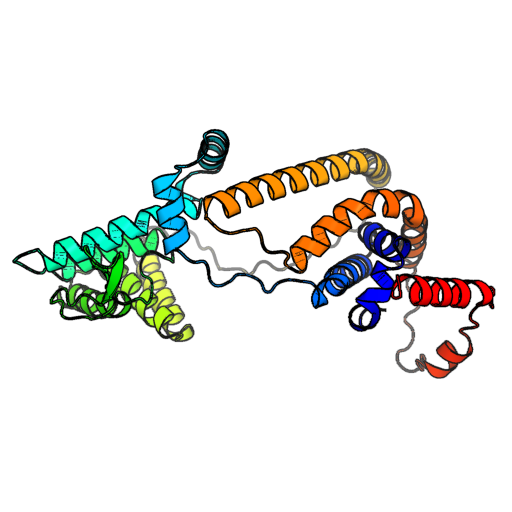M 2240 N N . LEU A 1 284 ? 13.606 4.228 -9.910 1.00 93.25 284 LEU A N 1
ATOM 2241 C CA . LEU A 1 284 ? 14.831 4.576 -10.638 1.00 93.25 284 LEU A CA 1
ATOM 2242 C C . LEU A 1 284 ? 14.997 3.714 -11.897 1.00 93.25 284 LEU A C 1
ATOM 2244 O O . LEU A 1 284 ? 15.263 4.229 -12.986 1.00 93.25 284 LEU A O 1
ATOM 2248 N N . ALA A 1 285 ? 14.748 2.406 -11.780 1.00 92.50 285 ALA A N 1
ATOM 2249 C CA . ALA A 1 285 ? 14.758 1.496 -12.919 1.00 92.50 285 ALA A CA 1
ATOM 2250 C C . ALA A 1 285 ? 13.699 1.870 -13.973 1.00 92.50 285 ALA A C 1
ATOM 2252 O O . ALA A 1 285 ? 13.995 1.870 -15.165 1.00 92.50 285 ALA A O 1
ATOM 2253 N N . GLN A 1 286 ? 12.479 2.232 -13.575 1.00 90.69 286 GLN A N 1
ATOM 2254 C CA . GLN A 1 286 ? 11.440 2.670 -14.512 1.00 90.69 286 GLN A CA 1
ATOM 2255 C C . GLN A 1 286 ? 11.820 3.969 -15.233 1.00 90.69 286 GLN A C 1
ATOM 2257 O O . GLN A 1 286 ? 11.719 4.041 -16.460 1.00 90.69 286 GLN A O 1
ATOM 2262 N N . GLN A 1 287 ? 12.303 4.978 -14.504 1.00 91.56 287 GLN A N 1
ATOM 2263 C CA . GLN A 1 287 ? 12.727 6.261 -15.074 1.00 91.56 287 GLN A CA 1
ATOM 2264 C C . GLN A 1 287 ? 13.885 6.085 -16.061 1.00 91.56 287 GLN A C 1
ATOM 2266 O O . GLN A 1 287 ? 13.843 6.583 -17.192 1.00 91.56 287 GLN A O 1
ATOM 2271 N N . ALA A 1 288 ? 14.908 5.322 -15.676 1.00 93.62 288 ALA A N 1
ATOM 2272 C CA . ALA A 1 288 ? 16.019 5.025 -16.564 1.00 93.62 288 ALA A CA 1
ATOM 2273 C C . ALA A 1 288 ? 15.572 4.180 -17.767 1.00 93.62 288 ALA A C 1
ATOM 2275 O O . ALA A 1 288 ? 16.036 4.421 -18.882 1.00 93.62 288 ALA A O 1
ATOM 2276 N N . MET A 1 289 ? 14.635 3.242 -17.596 1.00 92.75 289 MET A N 1
ATOM 2277 C CA . MET A 1 289 ? 14.081 2.472 -18.709 1.00 92.75 289 MET A CA 1
ATOM 2278 C C . MET A 1 289 ? 13.398 3.405 -19.708 1.00 92.75 289 MET A C 1
ATOM 2280 O O . MET A 1 289 ? 13.709 3.342 -20.891 1.00 92.75 289 MET A O 1
ATOM 2284 N N . LEU A 1 290 ? 12.543 4.323 -19.254 1.00 89.31 290 LEU A N 1
ATOM 2285 C CA . LEU A 1 290 ? 11.875 5.303 -20.117 1.00 89.31 290 LEU A CA 1
ATOM 2286 C C . LEU A 1 290 ? 12.873 6.165 -20.902 1.00 89.31 290 LEU A C 1
ATOM 2288 O O . LEU A 1 290 ? 12.693 6.388 -22.100 1.00 89.31 290 LEU A O 1
ATOM 2292 N N . LYS A 1 291 ? 13.960 6.587 -20.249 1.00 93.69 291 LYS A N 1
ATOM 2293 C CA . LYS A 1 291 ? 15.044 7.360 -20.870 1.00 93.69 291 LYS A CA 1
ATOM 2294 C C . LYS A 1 291 ? 15.808 6.561 -21.931 1.00 93.69 291 LYS A C 1
ATOM 2296 O O . LYS A 1 291 ? 16.113 7.082 -23.003 1.00 93.69 291 LYS A O 1
ATOM 2301 N N . HIS A 1 292 ? 16.141 5.305 -21.638 1.00 95.19 292 HIS A N 1
ATOM 2302 C CA . HIS A 1 292 ? 17.033 4.494 -22.469 1.00 95.19 292 HIS A CA 1
ATOM 2303 C C . HIS A 1 292 ? 16.309 3.628 -23.503 1.00 95.19 292 HIS A C 1
ATOM 2305 O O . HIS A 1 292 ? 16.928 3.222 -24.485 1.00 95.19 292 HIS A O 1
ATOM 2311 N N . TYR A 1 293 ? 15.010 3.375 -23.341 1.00 93.81 293 TYR A N 1
ATOM 2312 C CA . TYR A 1 293 ? 14.247 2.477 -24.207 1.00 93.81 293 TYR A CA 1
ATOM 2313 C C . TYR A 1 293 ? 14.225 2.918 -25.678 1.00 93.81 293 TYR A C 1
ATOM 2315 O O . TYR A 1 293 ? 14.584 2.100 -26.527 1.00 93.81 293 TYR A O 1
ATOM 2323 N N . PRO A 1 294 ? 13.918 4.183 -26.040 1.00 93.06 294 PRO A N 1
ATOM 2324 C CA . PRO A 1 294 ? 13.902 4.590 -27.449 1.00 93.06 294 PRO A CA 1
ATOM 2325 C C . PRO A 1 294 ? 15.276 4.447 -28.122 1.00 93.06 294 PRO A C 1
ATOM 2327 O O . PRO A 1 294 ? 15.376 3.981 -29.259 1.00 93.06 294 PRO A O 1
ATOM 2330 N N . ILE A 1 295 ? 16.344 4.803 -27.398 1.00 95.75 295 ILE A N 1
ATOM 2331 C CA . ILE A 1 295 ? 17.738 4.708 -27.861 1.00 95.75 295 ILE A CA 1
ATOM 2332 C C . ILE A 1 295 ? 18.129 3.239 -28.037 1.00 95.75 295 ILE A C 1
ATOM 2334 O O . ILE A 1 295 ? 18.670 2.853 -29.074 1.00 95.75 295 ILE A O 1
ATOM 2338 N N . GLY A 1 296 ? 17.808 2.422 -27.036 1.00 95.69 296 GLY A N 1
ATOM 2339 C CA . GLY A 1 296 ? 18.051 0.991 -27.017 1.00 95.69 296 GLY A CA 1
ATOM 2340 C C . GLY A 1 296 ? 17.397 0.281 -28.183 1.00 95.69 296 GLY A C 1
ATOM 2341 O O . GLY A 1 296 ? 18.068 -0.407 -28.946 1.00 95.69 296 GLY A O 1
ATOM 2342 N N . VAL A 1 297 ? 16.098 0.503 -28.374 1.00 94.44 297 VAL A N 1
ATOM 2343 C CA . VAL A 1 297 ? 15.348 -0.088 -29.482 1.00 94.44 297 VAL A CA 1
ATOM 2344 C C . VAL A 1 297 ? 15.945 0.320 -30.827 1.00 94.44 297 VAL A C 1
ATOM 2346 O O . VAL A 1 297 ? 16.132 -0.537 -31.688 1.00 94.44 297 VAL A O 1
ATOM 2349 N N . LYS A 1 298 ? 16.293 1.597 -31.017 1.00 95.06 298 LYS A N 1
ATOM 2350 C CA . LYS A 1 298 ? 16.901 2.059 -32.271 1.00 95.06 298 LYS A CA 1
ATOM 2351 C C . LYS A 1 298 ? 18.253 1.390 -32.540 1.00 95.06 298 LYS A C 1
ATOM 2353 O O . LYS A 1 298 ? 18.516 1.011 -33.676 1.00 95.06 298 LYS A O 1
ATOM 2358 N N . LYS A 1 299 ? 19.104 1.257 -31.519 1.00 97.31 299 LYS A N 1
ATOM 2359 C CA . LYS A 1 299 ? 20.489 0.791 -31.676 1.00 97.31 299 LYS A CA 1
ATOM 2360 C C . LYS A 1 299 ? 20.626 -0.732 -31.656 1.00 97.31 299 LYS A C 1
ATOM 2362 O O . LYS A 1 299 ? 21.379 -1.269 -32.455 1.00 97.31 299 LYS A O 1
ATOM 2367 N N . PHE A 1 300 ? 19.906 -1.424 -30.778 1.00 97.44 300 PHE A N 1
ATOM 2368 C CA . PHE A 1 300 ? 20.162 -2.829 -30.439 1.00 97.44 300 PHE A CA 1
ATOM 2369 C C . PHE A 1 300 ? 19.010 -3.785 -30.760 1.00 97.44 300 PHE A C 1
ATOM 2371 O O . PHE A 1 300 ? 19.166 -4.985 -30.566 1.00 97.44 300 PHE A O 1
ATOM 2378 N N . SER A 1 301 ? 17.862 -3.311 -31.264 1.00 94.62 301 SER A N 1
ATOM 2379 C CA . SER A 1 301 ? 16.727 -4.209 -31.559 1.00 94.62 301 SER A CA 1
ATOM 2380 C C . SER A 1 301 ? 17.085 -5.353 -32.509 1.00 94.62 301 SER A C 1
ATOM 2382 O O . SER A 1 301 ? 16.617 -6.468 -32.306 1.00 94.62 301 SER A O 1
ATOM 2384 N N . HIS A 1 302 ? 17.941 -5.100 -33.501 1.00 96.12 302 HIS A N 1
ATOM 2385 C CA . HIS A 1 302 ? 18.399 -6.118 -34.445 1.00 96.12 302 HIS A CA 1
ATOM 2386 C C . HIS A 1 302 ? 19.131 -7.285 -33.759 1.00 96.12 302 HIS A C 1
ATOM 2388 O O . HIS A 1 302 ? 18.964 -8.420 -34.188 1.00 96.12 302 HIS A O 1
ATOM 2394 N N . VAL A 1 303 ? 19.868 -7.030 -32.668 1.00 96.38 303 VAL A N 1
ATOM 2395 C CA . VAL A 1 303 ? 20.586 -8.070 -31.909 1.00 96.38 303 VAL A CA 1
ATOM 2396 C C . VAL A 1 303 ? 19.603 -9.071 -31.312 1.00 96.38 303 VAL A C 1
ATOM 2398 O O . VAL A 1 303 ? 19.795 -10.275 -31.424 1.00 96.38 303 VAL A O 1
ATOM 2401 N N . PHE A 1 304 ? 18.514 -8.578 -30.720 1.00 94.56 304 PHE A N 1
ATOM 2402 C CA . PHE A 1 304 ? 17.500 -9.441 -30.116 1.00 94.56 304 PHE A CA 1
ATOM 2403 C C . PHE A 1 304 ? 16.632 -10.146 -31.160 1.00 94.56 304 PHE A C 1
ATOM 2405 O O . PHE A 1 304 ? 16.217 -11.272 -30.924 1.00 94.56 304 PHE A O 1
ATOM 2412 N N . VAL A 1 305 ? 16.408 -9.536 -32.332 1.00 93.75 305 VAL A N 1
ATOM 2413 C CA . VAL A 1 305 ? 15.762 -10.231 -33.460 1.00 93.75 305 VAL A CA 1
ATOM 2414 C C . VAL A 1 305 ? 16.620 -11.396 -33.944 1.00 93.75 305 VAL A C 1
ATOM 2416 O O . VAL A 1 305 ? 16.069 -12.443 -34.263 1.00 93.75 305 VAL A O 1
ATOM 2419 N N . GLU A 1 306 ? 17.942 -11.227 -33.998 1.00 94.69 306 GLU A N 1
ATOM 2420 C CA . GLU A 1 306 ? 18.860 -12.304 -34.369 1.00 94.69 306 GLU A CA 1
ATOM 2421 C C . GLU A 1 306 ? 18.895 -13.399 -33.301 1.00 94.69 306 GLU A C 1
ATOM 2423 O O . GLU A 1 306 ? 18.730 -14.569 -33.626 1.00 94.69 306 GLU A O 1
ATOM 2428 N N . LEU A 1 307 ? 19.008 -13.018 -32.023 1.00 92.25 307 LEU A N 1
ATOM 2429 C CA . LEU A 1 307 ? 18.974 -13.948 -30.893 1.00 92.25 307 LEU A CA 1
ATOM 2430 C C . LEU A 1 307 ? 17.687 -14.787 -30.879 1.00 92.25 307 LEU A C 1
ATOM 2432 O O . LEU A 1 307 ? 17.738 -15.997 -30.674 1.00 92.25 307 LEU A O 1
ATOM 2436 N N . ASP A 1 308 ? 16.539 -14.161 -31.152 1.00 91.69 308 ASP A N 1
ATOM 2437 C CA . ASP A 1 308 ? 15.242 -14.837 -31.183 1.00 91.69 308 ASP A CA 1
ATOM 2438 C C . ASP A 1 308 ? 15.151 -15.905 -32.295 1.00 91.69 308 ASP A C 1
ATOM 2440 O O . ASP A 1 308 ? 14.340 -16.819 -32.171 1.00 91.69 308 ASP A O 1
ATOM 2444 N N . LYS A 1 309 ? 15.967 -15.839 -33.364 1.00 92.62 309 LYS A N 1
ATOM 2445 C CA . LYS A 1 309 ? 15.978 -16.867 -34.428 1.00 92.62 309 LYS A CA 1
ATOM 2446 C C . LYS A 1 309 ? 16.556 -18.200 -33.961 1.00 92.62 309 LYS A C 1
ATOM 2448 O O . LYS A 1 309 ? 16.178 -19.238 -34.491 1.00 92.62 309 LYS A O 1
ATOM 2453 N N . PHE A 1 310 ? 17.466 -18.179 -32.990 1.00 87.00 310 PHE A N 1
ATOM 2454 C CA . PHE A 1 310 ? 18.129 -19.386 -32.492 1.00 87.00 310 PHE A CA 1
ATOM 2455 C C . PHE A 1 310 ? 17.286 -20.159 -31.477 1.00 87.00 310 PHE A C 1
ATOM 2457 O O . PHE A 1 310 ? 17.643 -21.274 -31.115 1.00 87.00 310 PHE A O 1
ATOM 2464 N N . LYS A 1 311 ? 16.166 -19.590 -31.021 1.00 80.31 311 LYS A N 1
ATOM 2465 C CA . LYS A 1 311 ? 15.318 -20.208 -30.000 1.00 80.31 311 LYS A CA 1
ATOM 2466 C C . LYS A 1 311 ? 14.481 -21.379 -30.526 1.00 80.31 311 LYS A C 1
ATOM 2468 O O . LYS A 1 311 ? 14.199 -22.297 -29.766 1.00 80.31 311 LYS A O 1
ATOM 2473 N N . ASP A 1 312 ? 14.105 -21.333 -31.801 1.00 76.25 312 ASP A N 1
ATOM 2474 C CA . ASP A 1 312 ? 13.288 -22.370 -32.448 1.00 76.25 312 ASP A CA 1
ATOM 2475 C C . ASP A 1 312 ? 14.146 -23.456 -33.116 1.00 76.25 312 ASP A C 1
ATOM 2477 O O . ASP A 1 312 ? 13.620 -24.388 -33.723 1.00 76.25 312 ASP A O 1
ATOM 2481 N N . VAL A 1 313 ? 15.474 -23.339 -33.034 1.00 79.12 313 VAL A N 1
ATOM 2482 C CA . VAL A 1 313 ? 16.351 -24.447 -33.391 1.00 79.12 313 VAL A CA 1
ATOM 2483 C C . VAL A 1 313 ? 16.229 -25.431 -32.243 1.00 79.12 313 VAL A C 1
ATOM 2485 O O . VAL A 1 313 ? 16.740 -25.154 -31.160 1.00 79.12 313 VAL A O 1
ATOM 2488 N N . ASP A 1 314 ? 15.520 -26.540 -32.474 1.00 73.56 314 ASP A N 1
ATOM 2489 C CA . ASP A 1 314 ? 15.553 -27.708 -31.598 1.00 73.56 314 ASP A CA 1
ATOM 2490 C C . ASP A 1 314 ? 17.023 -28.032 -31.363 1.00 73.56 314 ASP A C 1
ATOM 2492 O O . ASP A 1 314 ? 17.690 -28.612 -32.223 1.00 73.56 314 ASP A O 1
ATOM 2496 N N . VAL A 1 315 ? 17.555 -27.565 -30.231 1.00 67.19 315 VAL A N 1
ATOM 2497 C CA . VAL A 1 315 ? 18.914 -27.877 -29.823 1.00 67.19 315 VAL A CA 1
ATOM 2498 C C . VAL A 1 315 ? 18.909 -29.397 -29.743 1.00 67.19 315 VAL A C 1
ATOM 2500 O O . VAL A 1 315 ? 18.138 -29.929 -28.936 1.00 67.19 315 VAL A O 1
ATOM 2503 N N . PRO A 1 316 ? 19.652 -30.105 -30.623 1.00 67.38 316 PRO A N 1
ATOM 2504 C CA . PRO A 1 316 ? 19.634 -31.557 -30.652 1.00 67.38 316 PRO A CA 1
ATOM 2505 C C . PRO A 1 316 ? 19.883 -32.007 -29.231 1.00 67.38 316 PRO A C 1
ATOM 2507 O O . PRO A 1 316 ? 20.879 -31.563 -28.668 1.00 67.38 316 PRO A O 1
ATOM 2510 N N . ASN A 1 317 ? 18.930 -32.753 -28.662 1.00 54.41 317 ASN A N 1
ATOM 2511 C CA . ASN A 1 317 ? 18.844 -33.092 -27.244 1.00 54.41 317 ASN A CA 1
ATOM 2512 C C . ASN A 1 317 ? 20.233 -33.488 -26.731 1.00 54.41 317 ASN A C 1
ATOM 2514 O O . ASN A 1 317 ? 20.664 -34.628 -26.920 1.00 54.41 317 ASN A O 1
ATOM 2518 N N . ALA A 1 318 ? 20.972 -32.504 -26.215 1.00 62.03 318 ALA A N 1
ATOM 2519 C CA . ALA A 1 318 ? 22.382 -32.672 -25.937 1.00 62.03 318 ALA A CA 1
ATOM 2520 C C . ALA A 1 318 ? 22.423 -33.616 -24.753 1.00 62.03 318 ALA A C 1
ATOM 2522 O O . ALA A 1 318 ? 21.802 -33.345 -23.723 1.00 62.03 318 ALA A O 1
ATOM 2523 N N . ASN A 1 319 ? 23.050 -34.773 -24.947 1.00 66.81 319 ASN A N 1
ATOM 2524 C CA . ASN A 1 319 ? 23.072 -35.813 -23.940 1.00 66.81 319 ASN A CA 1
ATOM 2525 C C . ASN A 1 319 ? 23.681 -35.189 -22.670 1.00 66.81 319 ASN A C 1
ATOM 2527 O O . ASN A 1 319 ? 24.831 -34.748 -22.732 1.00 66.81 319 ASN A O 1
ATOM 2531 N N . PRO A 1 320 ? 22.953 -35.099 -21.538 1.00 57.84 320 PRO A N 1
ATOM 2532 C CA . PRO A 1 320 ? 23.398 -34.328 -20.370 1.00 57.84 320 PRO A CA 1
ATOM 2533 C C . PRO A 1 320 ? 24.737 -34.790 -19.771 1.00 57.84 320 PRO A C 1
ATOM 2535 O O . PRO A 1 320 ? 25.262 -34.131 -18.883 1.00 57.84 320 PRO A O 1
ATOM 2538 N N . GLY A 1 321 ? 25.267 -35.933 -20.224 1.00 66.31 321 GLY A N 1
ATOM 2539 C CA . GLY A 1 321 ? 26.558 -36.484 -19.818 1.00 66.31 321 GLY A CA 1
ATOM 2540 C C . GLY A 1 321 ? 27.746 -36.185 -20.742 1.00 66.31 321 GLY A C 1
ATOM 2541 O O . GLY A 1 321 ? 28.845 -36.589 -20.390 1.00 66.31 321 GLY A O 1
ATOM 2542 N N . GLU A 1 322 ? 27.563 -35.529 -21.896 1.00 60.56 322 GLU A N 1
ATOM 2543 C CA . GLU A 1 322 ? 28.666 -35.221 -22.838 1.00 60.56 322 GLU A CA 1
ATOM 2544 C C . GLU A 1 322 ? 28.977 -33.725 -22.969 1.00 60.56 322 GLU A C 1
ATOM 2546 O O . GLU A 1 322 ? 30.012 -33.360 -23.523 1.00 60.56 322 GLU A O 1
ATOM 2551 N N . VAL A 1 323 ? 28.121 -32.850 -22.434 1.00 54.19 323 VAL A N 1
ATOM 2552 C CA . VAL A 1 323 ? 28.457 -31.431 -22.279 1.00 54.19 323 VAL A CA 1
ATOM 2553 C C . VAL A 1 323 ? 29.155 -31.281 -20.933 1.00 54.19 323 VAL A C 1
ATOM 2555 O O . VAL A 1 323 ? 28.539 -30.927 -19.930 1.00 54.19 323 VAL A O 1
ATOM 2558 N N . GLU A 1 324 ? 30.448 -31.607 -20.890 1.00 52.97 324 GLU A N 1
ATOM 2559 C CA . GLU A 1 324 ? 31.317 -31.008 -19.881 1.00 52.97 324 GLU A CA 1
ATOM 2560 C C . GLU A 1 324 ? 31.294 -29.500 -20.150 1.00 52.97 324 GLU A C 1
ATOM 2562 O O . GLU A 1 324 ? 31.971 -29.000 -21.048 1.00 52.97 324 GLU A O 1
ATOM 2567 N N . ASP A 1 325 ? 30.438 -28.779 -19.418 1.00 50.12 325 ASP A N 1
ATOM 2568 C CA . ASP A 1 325 ? 30.575 -27.341 -19.217 1.00 50.12 325 ASP A CA 1
ATOM 2569 C C . ASP A 1 325 ? 31.956 -27.146 -18.582 1.00 50.12 325 ASP A C 1
ATOM 2571 O O . ASP A 1 325 ? 32.099 -27.183 -17.359 1.00 50.12 325 ASP A O 1
ATOM 2575 N N . ASP A 1 326 ? 32.989 -27.022 -19.416 1.00 64.06 326 ASP A N 1
ATOM 2576 C CA . ASP A 1 326 ? 34.311 -26.570 -19.018 1.00 64.06 326 ASP A CA 1
ATOM 2577 C C . ASP A 1 326 ? 34.354 -25.044 -19.184 1.00 64.06 326 ASP A C 1
ATOM 2579 O O . ASP A 1 326 ? 34.757 -24.524 -20.233 1.00 64.06 326 ASP A O 1
ATOM 2583 N N . PRO A 1 327 ? 33.915 -24.276 -18.166 1.00 50.47 327 PRO A N 1
ATOM 2584 C CA . PRO A 1 327 ? 34.013 -22.827 -18.194 1.00 50.47 327 PRO A CA 1
ATOM 2585 C C . PRO A 1 327 ? 35.469 -22.362 -18.328 1.00 50.47 327 PRO A C 1
ATOM 2587 O O . PRO A 1 327 ? 35.681 -21.211 -18.696 1.00 50.47 327 PRO A O 1
ATOM 2590 N N . THR A 1 328 ? 36.462 -23.221 -18.061 1.00 64.38 328 THR A N 1
ATOM 2591 C CA . THR A 1 328 ? 37.890 -22.924 -18.243 1.00 64.38 328 THR A CA 1
ATOM 2592 C C . THR A 1 328 ? 38.218 -22.797 -19.724 1.00 64.38 328 THR A C 1
ATOM 2594 O O . THR A 1 328 ? 38.716 -21.753 -20.130 1.00 64.38 328 THR A O 1
ATOM 2597 N N . ALA A 1 329 ? 37.839 -23.779 -20.548 1.00 70.25 329 ALA A N 1
ATOM 2598 C CA . ALA A 1 329 ? 38.003 -23.712 -22.001 1.00 70.25 329 ALA A CA 1
ATOM 2599 C C . ALA A 1 329 ? 37.256 -22.515 -22.620 1.00 70.25 329 ALA A C 1
ATOM 2601 O O . ALA A 1 329 ? 37.785 -21.840 -23.502 1.00 70.25 329 ALA A O 1
ATOM 2602 N N . TRP A 1 330 ? 36.051 -22.196 -22.127 1.00 62.75 330 TRP A N 1
ATOM 2603 C CA . TRP A 1 330 ? 35.299 -21.022 -22.593 1.00 62.75 330 TRP A CA 1
ATOM 2604 C C . TRP A 1 330 ? 35.949 -19.685 -22.187 1.00 62.75 330 TRP A C 1
ATOM 2606 O O . TRP A 1 330 ? 35.974 -18.742 -22.978 1.00 62.75 330 TRP A O 1
ATOM 2616 N N . LEU A 1 331 ? 36.500 -19.588 -20.971 1.00 59.50 331 LEU A N 1
ATOM 2617 C CA . LEU A 1 331 ? 37.233 -18.401 -20.513 1.00 59.50 331 LEU A CA 1
ATOM 2618 C C . LEU A 1 331 ? 38.595 -18.247 -21.209 1.00 59.50 331 LEU A C 1
ATOM 2620 O O . LEU A 1 331 ? 39.027 -17.117 -21.424 1.00 59.50 331 LEU A O 1
ATOM 2624 N N . GLU A 1 332 ? 39.256 -19.346 -21.580 1.00 70.56 332 GLU A N 1
ATOM 2625 C CA . GLU A 1 332 ? 40.515 -19.338 -22.339 1.00 70.56 332 GLU A CA 1
ATOM 2626 C C . GLU A 1 332 ? 40.317 -18.951 -23.815 1.00 70.56 332 GLU A C 1
ATOM 2628 O O . GLU A 1 332 ? 41.200 -18.328 -24.411 1.00 70.56 332 GLU A O 1
ATOM 2633 N N . ASP A 1 333 ? 39.151 -19.251 -24.398 1.00 58.59 333 ASP A N 1
ATOM 2634 C CA . ASP A 1 333 ? 38.803 -18.864 -25.774 1.00 58.59 333 ASP A CA 1
ATOM 2635 C C . ASP A 1 333 ? 38.262 -17.426 -25.885 1.00 58.59 333 ASP A C 1
ATOM 2637 O O . ASP A 1 333 ? 38.216 -16.845 -26.973 1.00 58.59 333 ASP A O 1
ATOM 2641 N N . MET A 1 334 ? 37.919 -16.792 -24.756 1.00 42.34 334 MET A N 1
ATOM 2642 C CA . MET A 1 334 ? 37.580 -15.370 -24.685 1.00 42.34 334 MET A CA 1
ATOM 2643 C C . MET A 1 334 ? 38.817 -14.490 -24.952 1.00 42.34 334 MET A C 1
ATOM 2645 O O . MET A 1 334 ? 39.389 -13.853 -24.066 1.00 42.34 334 MET A O 1
ATOM 2649 N N . ARG A 1 335 ? 39.215 -14.396 -26.221 1.00 50.66 335 ARG A N 1
ATOM 2650 C CA . ARG A 1 335 ? 40.144 -13.373 -26.698 1.00 50.66 335 ARG A CA 1
ATOM 2651 C C . ARG A 1 335 ? 39.426 -12.032 -26.656 1.00 50.66 335 ARG A C 1
ATOM 2653 O O . ARG A 1 335 ? 38.608 -11.724 -27.519 1.00 50.66 335 ARG A O 1
ATOM 2660 N N . VAL A 1 336 ? 39.714 -11.239 -25.630 1.00 45.69 336 VAL A N 1
ATOM 2661 C CA . VAL A 1 336 ? 39.375 -9.816 -25.630 1.00 45.69 336 VAL A CA 1
ATOM 2662 C C . VAL A 1 336 ? 40.086 -9.219 -26.842 1.00 45.69 336 VAL A C 1
ATOM 2664 O O . VAL A 1 336 ? 41.311 -9.245 -26.904 1.00 45.69 336 VAL A O 1
ATOM 2667 N N . GLU A 1 337 ? 39.337 -8.764 -27.849 1.00 42.34 337 GLU A N 1
ATOM 2668 C CA . GLU A 1 337 ? 39.924 -7.992 -28.942 1.00 42.34 337 GLU A CA 1
ATOM 2669 C C . GLU A 1 337 ? 40.638 -6.791 -28.314 1.00 42.34 337 GLU A C 1
ATOM 2671 O O . GLU A 1 337 ? 39.984 -5.932 -27.715 1.00 42.34 337 GLU A O 1
ATOM 2676 N N . ASP A 1 338 ? 41.971 -6.768 -28.415 1.00 46.75 338 ASP A N 1
ATOM 2677 C CA . ASP A 1 338 ? 42.860 -5.683 -27.990 1.00 46.75 338 ASP A CA 1
ATOM 2678 C C . ASP A 1 338 ? 42.577 -4.413 -28.810 1.00 46.75 338 ASP A C 1
ATOM 2680 O O . ASP A 1 338 ? 43.382 -3.940 -29.611 1.00 46.75 338 ASP A O 1
ATOM 2684 N N . ASN A 1 339 ? 41.405 -3.823 -28.613 1.00 44.19 339 ASN A N 1
ATOM 2685 C CA . ASN A 1 339 ? 41.132 -2.453 -28.996 1.00 44.19 339 ASN A CA 1
ATOM 2686 C C . ASN A 1 339 ? 41.677 -1.566 -27.874 1.00 44.19 339 ASN A C 1
ATOM 2688 O O . ASN A 1 339 ? 40.959 -1.200 -26.949 1.00 44.19 339 ASN A O 1
ATOM 2692 N N . THR A 1 340 ? 42.985 -1.298 -27.956 1.00 48.50 340 THR A N 1
ATOM 2693 C CA . THR A 1 340 ? 43.701 -0.150 -27.367 1.00 48.50 340 THR A CA 1
ATOM 2694 C C . THR A 1 340 ? 43.104 0.401 -26.066 1.00 48.50 340 THR A C 1
ATOM 2696 O O . THR A 1 340 ? 42.308 1.340 -26.065 1.00 48.50 340 THR A O 1
ATOM 2699 N N . ILE A 1 341 ? 43.583 -0.138 -24.943 1.00 50.94 341 ILE A N 1
ATOM 2700 C CA . ILE A 1 341 ? 43.354 0.358 -23.573 1.00 50.94 341 ILE A CA 1
ATOM 2701 C C . ILE A 1 341 ? 43.909 1.791 -23.361 1.00 50.94 341 ILE A C 1
ATOM 2703 O O . ILE A 1 341 ? 43.562 2.451 -22.380 1.00 50.94 341 ILE A O 1
ATOM 2707 N N . ASP A 1 342 ? 44.669 2.333 -24.318 1.00 52.34 342 ASP A N 1
ATOM 2708 C CA . ASP A 1 342 ? 45.316 3.652 -24.245 1.00 52.34 342 ASP A CA 1
ATOM 2709 C C . ASP A 1 342 ? 44.360 4.858 -24.084 1.00 52.34 342 ASP A C 1
ATOM 2711 O O . ASP A 1 342 ? 44.803 5.945 -23.704 1.00 52.34 342 ASP A O 1
ATOM 2715 N N . GLU A 1 343 ? 43.045 4.716 -24.305 1.00 51.22 343 GLU A N 1
ATOM 2716 C CA . GLU A 1 343 ? 42.085 5.808 -24.046 1.00 51.22 343 GLU A CA 1
ATOM 2717 C C . GLU A 1 343 ? 41.460 5.798 -22.640 1.00 51.22 343 GLU A C 1
ATOM 2719 O O . GLU A 1 343 ? 40.986 6.841 -22.173 1.00 51.22 343 GLU A O 1
ATOM 2724 N N . VAL A 1 344 ? 41.486 4.671 -21.919 1.00 52.38 344 VAL A N 1
ATOM 2725 C CA . VAL A 1 344 ? 40.827 4.566 -20.603 1.00 52.38 344 VAL A CA 1
ATOM 2726 C C . VAL A 1 344 ? 41.676 5.214 -19.504 1.00 52.38 344 VAL A C 1
ATOM 2728 O O . VAL A 1 344 ? 41.137 5.940 -18.663 1.00 52.38 344 VAL A O 1
ATOM 2731 N N . ASP A 1 345 ? 43.004 5.083 -19.566 1.00 52.25 345 ASP A N 1
ATOM 2732 C CA . ASP A 1 345 ? 43.913 5.755 -18.622 1.00 52.25 345 ASP A CA 1
ATOM 2733 C C . ASP A 1 345 ? 43.891 7.283 -18.773 1.00 52.25 345 ASP A C 1
ATOM 2735 O O . ASP A 1 345 ? 43.970 8.024 -17.786 1.00 52.25 345 ASP A O 1
ATOM 2739 N N . LYS A 1 346 ? 43.648 7.783 -19.990 1.00 53.34 346 LYS A N 1
ATOM 2740 C CA . LYS A 1 346 ? 43.493 9.220 -20.246 1.00 53.34 346 LYS A CA 1
ATOM 2741 C C . LYS A 1 346 ? 42.250 9.793 -19.552 1.00 53.34 346 LYS A C 1
ATOM 2743 O O . LYS A 1 346 ? 42.294 10.911 -19.037 1.00 53.34 346 LYS A O 1
ATOM 2748 N N . TYR A 1 347 ? 41.168 9.017 -19.462 1.00 45.91 347 TYR A N 1
ATOM 2749 C CA . TYR A 1 347 ? 39.945 9.411 -18.753 1.00 45.91 347 TYR A CA 1
ATOM 2750 C C . TYR A 1 347 ? 40.108 9.410 -17.224 1.00 45.91 347 TYR A C 1
ATOM 2752 O O . TYR A 1 347 ? 39.558 10.287 -16.548 1.00 45.91 347 TYR A O 1
ATOM 2760 N N . PHE A 1 348 ? 40.901 8.490 -16.665 1.00 47.25 348 PHE A N 1
ATOM 2761 C CA . PHE A 1 348 ? 41.180 8.461 -15.224 1.00 47.25 348 PHE A CA 1
ATOM 2762 C C . PHE A 1 348 ? 42.186 9.536 -14.782 1.00 47.25 348 PHE A C 1
ATOM 276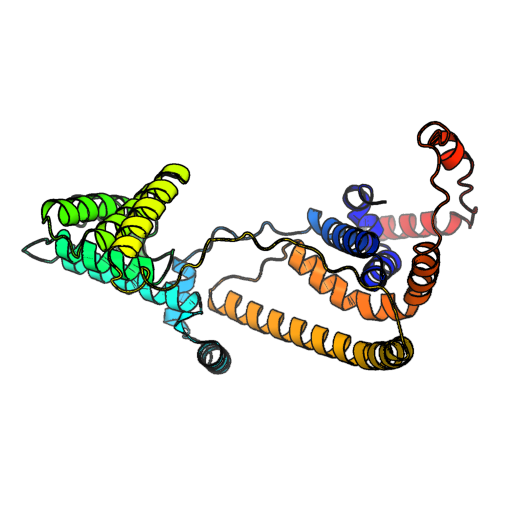4 O O . PHE A 1 348 ? 42.022 10.108 -13.700 1.00 47.25 348 PHE A O 1
ATOM 2771 N N . SER A 1 349 ? 43.168 9.898 -15.617 1.00 49.22 349 SER A N 1
ATOM 2772 C CA . SER A 1 349 ? 44.084 11.012 -15.316 1.00 49.22 349 SER A CA 1
ATOM 2773 C C . SER A 1 349 ? 43.402 12.388 -15.330 1.00 49.22 349 SER A C 1
ATOM 2775 O O . SER A 1 349 ? 43.759 13.241 -14.519 1.00 49.22 349 SER A O 1
ATOM 2777 N N . ILE A 1 350 ? 42.382 12.612 -16.170 1.00 51.06 350 ILE A N 1
ATOM 2778 C CA . ILE A 1 350 ? 41.668 13.905 -16.226 1.00 51.06 350 ILE A CA 1
ATOM 2779 C C . ILE A 1 350 ? 40.814 14.137 -14.967 1.00 51.06 350 ILE A C 1
ATOM 2781 O O . ILE A 1 350 ? 40.765 15.252 -14.449 1.00 51.06 350 ILE A O 1
ATOM 2785 N N . ARG A 1 351 ? 40.196 13.093 -14.394 1.00 46.38 351 ARG A N 1
ATOM 2786 C CA . ARG A 1 351 ? 39.375 13.248 -13.176 1.00 46.38 351 ARG A CA 1
ATOM 2787 C C . ARG A 1 351 ? 40.178 13.514 -11.905 1.00 46.38 351 ARG A C 1
ATOM 2789 O O . ARG A 1 351 ? 39.667 14.188 -11.017 1.00 46.38 351 ARG A O 1
ATOM 2796 N N . LYS A 1 352 ? 41.427 13.044 -11.820 1.00 45.88 352 LYS A N 1
ATOM 2797 C CA . LYS A 1 352 ? 42.299 13.316 -10.663 1.00 45.88 352 LYS A CA 1
ATOM 2798 C C . LYS A 1 352 ? 42.808 14.766 -10.625 1.00 45.88 352 LYS A C 1
ATOM 2800 O O . LYS A 1 352 ? 43.213 15.230 -9.566 1.00 45.88 352 LYS A O 1
ATOM 2805 N N . ALA A 1 353 ? 42.753 15.483 -11.752 1.00 45.91 353 ALA A N 1
ATOM 2806 C CA . ALA A 1 353 ? 43.108 16.901 -11.834 1.00 45.91 353 ALA A CA 1
ATOM 2807 C C . ALA A 1 353 ? 41.934 17.843 -11.489 1.00 45.91 353 ALA A C 1
ATOM 2809 O O . ALA A 1 353 ? 42.163 18.926 -10.963 1.00 45.91 353 ALA A O 1
ATOM 2810 N N . SER A 1 354 ? 40.680 17.428 -11.716 1.00 41.53 354 SER A N 1
ATOM 2811 C CA . SER A 1 354 ? 39.489 18.233 -11.382 1.00 41.53 354 SER A CA 1
ATOM 2812 C C . SER A 1 354 ? 39.041 18.160 -9.918 1.00 41.53 354 SER A C 1
ATOM 2814 O O . SER A 1 354 ? 38.107 18.860 -9.559 1.00 41.53 354 SER A O 1
ATOM 2816 N N . SER A 1 355 ? 39.672 17.344 -9.067 1.00 41.56 355 SER A N 1
ATOM 2817 C CA . SER A 1 355 ? 39.401 17.321 -7.617 1.00 41.56 355 SER A CA 1
ATOM 2818 C C . SER A 1 355 ? 40.422 18.118 -6.790 1.00 41.56 355 SER A C 1
ATOM 2820 O O . SER A 1 355 ? 40.483 17.951 -5.574 1.00 41.56 355 SER A O 1
ATOM 2822 N N . LEU A 1 356 ? 41.271 18.917 -7.446 1.00 45.59 356 LEU A N 1
ATOM 2823 C CA . LEU A 1 356 ? 42.287 19.782 -6.826 1.00 45.59 356 LEU A CA 1
ATOM 2824 C C . LEU A 1 356 ? 42.177 21.257 -7.271 1.00 45.59 356 LEU A C 1
ATOM 2826 O O . LEU A 1 356 ? 43.099 22.040 -7.047 1.00 45.59 356 LEU A O 1
ATOM 2830 N N . LEU A 1 357 ? 41.041 21.632 -7.860 1.00 41.91 357 LEU A N 1
ATOM 2831 C CA . LEU A 1 357 ? 40.552 23.002 -8.046 1.00 41.91 357 LEU A CA 1
ATOM 2832 C C . LEU A 1 357 ? 39.129 23.053 -7.493 1.00 41.91 357 LEU A C 1
ATOM 2834 O O . LEU A 1 357 ? 38.770 24.111 -6.934 1.00 41.91 357 LEU A O 1
#

Organism: Psilocybe cyanescens (NCBI:txid93625)

Foldseek 3Di:
DQVVLLVCLVVCVVDLLNLLQLLLQCPFPDPVSNVSSLSSLLSSCQVVFDDDCPPQPLVLLLVLCVPPPDPPVLVVVCVVVPVLPDCVVLSVLQVVLVVLVLCLLPDPVSQLQVSLLSLLVSCVSDVVNQDFDFDWDQDPPPSDTDRDPSVDPDGGSLVSLVSNLVSQVVVPDPVSVNSSLSSVLSSCVVVVNNVVSVVSVVVSVVVVVVPDPPPPPDPDDDDDDDDDDDDDDDDPVVVVVVVVVVVVVVVVVVVLVVVVVVVVSVQSVCVSSVHHPTRHSVNVSSVSSSVSNVVSNVPCNVVSVVVSVCPPPPPPPPDPVPPPPPVVVVVVPPDPPPPDPPVVVVVVVVVVVVVVD

Sequence (357 aa):
MVTSNLHASYAFKAYPSALSFLAAGLRSKDWVCRCTCLAGFIRTFRMEAEEDQVNWDMRTSVATHQASGVPDHLSRLMMAYGPIKCDIYGLSCIPESQRAIRTYAESRERDLYALGLKQAALITKTEHAIVDRVFETQDQWTEEFVTDDIRTPFMSWRDSVHHTTKAARDKGNADEEDPADILEIKYIIGKHALPKAMDLARTGLQRNLCNRPTCVEEGLEMQDPVSICQVSDMSTGMRELAIVYFKWVPRITSALQDIVKKLDVADQFSELMGTTPSETNLRLAQQAMLKHYPIGVKKFSHVFVELDKFKDVDVPNANPGEVEDDPTAWLEDMRVEDNTIDEVDKYFSIRKASSLL

Secondary structure (DSSP, 8-state):
-TTHHHHTHHHHHH-HHHHHHHHHHTT-S-HHHHHHHHHHHHHHHTTTPBPP-----HHHHHHHHHHH---HHHHHHHHHH-GGGSHHHHHHHHHHHHHHHHHHHH-SS--HHHHHHHHHHHHTT-TTSS-S-B-EEE-TTT--EEE---S-S-SBHHHHHHHHHHHHHHHT-GGGHHHHHHHHHHHHHHTT-HHHHHHHHHHHHHHHHHT-TTSSSS---------PPP-----THHHHHHHHHHHHHHHHHHHHHHHHHHHHHHHHHHHHTT-----BHHHHHHHHHHHHHHHHHHHHHHHHHHHHHTTTS------TTT----HHHHHHH-------GGGHHHHHHHHHHTT--

Radius of gyration: 29.95 Å; chains: 1; bounding box: 76×62×74 Å

pLDDT: mean 79.3, std 19.19, range [26.72, 97.44]